Protein AF-A0A8A1V2B0-F1 (afdb_monomer_lite)

Radius of gyration: 20.13 Å; chains: 1; bounding box: 55×56×54 Å

Structure (mmCIF, N/CA/C/O backbone):
data_AF-A0A8A1V2B0-F1
#
_entry.id   AF-A0A8A1V2B0-F1
#
loop_
_atom_site.group_PDB
_atom_site.id
_atom_site.type_symbol
_atom_site.label_atom_id
_atom_site.label_alt_id
_atom_site.label_comp_id
_atom_site.label_asym_id
_atom_site.label_entity_id
_atom_site.label_seq_id
_atom_site.pdbx_PDB_ins_code
_atom_site.Cartn_x
_atom_site.Cartn_y
_atom_site.Cartn_z
_atom_site.occupancy
_atom_site.B_iso_or_equiv
_atom_site.auth_seq_id
_atom_site.auth_comp_id
_atom_site.auth_asym_id
_atom_site.auth_atom_id
_atom_site.pdbx_PDB_model_num
ATOM 1 N N . MET A 1 1 ? -33.510 43.530 -8.718 1.00 35.16 1 MET A N 1
ATOM 2 C CA . MET A 1 1 ? -32.244 43.176 -9.382 1.00 35.16 1 MET A CA 1
ATOM 3 C C . MET A 1 1 ? -31.390 42.588 -8.288 1.00 35.16 1 MET A C 1
ATOM 5 O O . MET A 1 1 ? -30.998 43.307 -7.375 1.00 35.16 1 MET A O 1
ATOM 9 N N . ASP A 1 2 ? -31.360 41.264 -8.293 1.00 35.50 2 ASP A N 1
ATOM 10 C CA . ASP A 1 2 ? -30.925 40.406 -7.205 1.00 35.50 2 ASP A CA 1
ATOM 11 C C . ASP A 1 2 ? -29.444 40.581 -6.887 1.00 35.50 2 ASP A C 1
ATOM 13 O O . ASP A 1 2 ? -28.588 40.625 -7.768 1.00 35.50 2 ASP A O 1
ATOM 17 N N . ILE A 1 3 ? -29.182 40.706 -5.592 1.00 39.47 3 ILE A N 1
ATOM 18 C CA . ILE A 1 3 ? -27.865 40.586 -4.988 1.00 39.47 3 ILE A CA 1
ATOM 19 C C . ILE A 1 3 ? -27.519 39.105 -5.110 1.00 39.47 3 ILE A C 1
ATOM 21 O O . ILE A 1 3 ? -28.221 38.278 -4.529 1.00 39.47 3 ILE A O 1
ATOM 25 N N . GLU A 1 4 ? -26.489 38.769 -5.885 1.00 41.25 4 GLU A N 1
ATOM 26 C CA . GLU A 1 4 ? -25.963 37.407 -5.948 1.00 41.25 4 GLU A CA 1
ATOM 27 C C . GLU A 1 4 ? -25.656 36.924 -4.523 1.00 41.25 4 GLU A C 1
ATOM 29 O O . GLU A 1 4 ? -24.718 37.375 -3.862 1.00 41.25 4 GLU A O 1
ATOM 34 N N . GLN A 1 5 ? -26.508 36.023 -4.031 1.00 39.59 5 GLN A N 1
ATOM 35 C CA . GLN A 1 5 ? -26.237 35.174 -2.884 1.00 39.59 5 GLN A CA 1
ATOM 36 C C . GLN A 1 5 ? -25.074 34.264 -3.270 1.00 39.59 5 GLN A C 1
ATOM 38 O O . GLN A 1 5 ? -25.263 33.227 -3.901 1.00 39.59 5 GLN A O 1
ATOM 43 N N . GLY A 1 6 ? -23.862 34.671 -2.894 1.00 34.94 6 GLY A N 1
ATOM 44 C CA . GLY A 1 6 ? -22.743 33.747 -2.776 1.00 34.94 6 GLY A CA 1
ATOM 45 C C . GLY A 1 6 ? -23.132 32.640 -1.799 1.00 34.94 6 GLY A C 1
ATOM 46 O O . GLY A 1 6 ? -23.553 32.917 -0.675 1.00 34.94 6 GLY A O 1
ATOM 47 N N . ASP A 1 7 ? -23.002 31.394 -2.236 1.00 45.47 7 ASP A N 1
ATOM 48 C CA . ASP A 1 7 ? -23.397 30.154 -1.556 1.00 45.47 7 ASP A CA 1
ATOM 49 C C . ASP A 1 7 ? -22.589 29.814 -0.286 1.00 45.47 7 ASP A C 1
ATOM 51 O O . ASP A 1 7 ? -22.626 28.686 0.199 1.00 45.47 7 ASP A O 1
ATOM 55 N N . GLY A 1 8 ? -21.892 30.788 0.304 1.00 40.78 8 GLY A N 1
ATOM 56 C CA . GLY A 1 8 ? -21.404 30.688 1.677 1.00 40.78 8 GLY A CA 1
ATOM 57 C C . GLY A 1 8 ? -20.420 29.550 1.960 1.00 40.78 8 GLY A C 1
ATOM 58 O O . GLY A 1 8 ? -20.230 29.226 3.129 1.00 40.78 8 GLY A O 1
ATOM 59 N N . SER A 1 9 ? -19.758 28.971 0.953 1.00 38.97 9 SER A N 1
ATOM 60 C CA . SER A 1 9 ? -18.700 27.977 1.169 1.00 38.97 9 SER A CA 1
ATOM 61 C C . SER A 1 9 ? -17.440 28.292 0.363 1.00 38.97 9 SER A C 1
ATOM 63 O O . SER A 1 9 ? -16.991 27.557 -0.510 1.00 38.97 9 SER A O 1
ATOM 65 N N . THR A 1 10 ? -16.805 29.410 0.713 1.00 39.34 10 THR A N 1
ATOM 66 C CA . THR A 1 10 ? -15.402 29.697 0.389 1.00 39.34 10 THR A CA 1
ATOM 67 C C . THR A 1 10 ? -14.465 29.105 1.447 1.00 39.34 10 THR A C 1
ATOM 69 O O . THR A 1 10 ? -13.567 29.798 1.936 1.00 39.34 10 THR A O 1
ATOM 72 N N . SER A 1 11 ? -14.637 27.840 1.845 1.00 45.59 11 SER A N 1
ATOM 73 C CA . SER A 1 11 ? -13.565 27.150 2.566 1.00 45.59 11 SER A CA 1
ATOM 74 C C . SER A 1 11 ? -12.476 26.815 1.550 1.00 45.59 11 SER A C 1
ATOM 76 O O . SER A 1 11 ? -12.505 25.773 0.896 1.00 45.59 11 SER A O 1
ATOM 78 N N . ARG A 1 12 ? -11.512 27.729 1.385 1.00 43.50 12 ARG A N 1
ATOM 79 C CA . ARG A 1 12 ? -10.201 27.372 0.828 1.00 43.50 12 ARG A CA 1
ATOM 80 C C . ARG A 1 12 ? -9.737 26.077 1.504 1.00 43.50 12 ARG A C 1
ATOM 82 O O . ARG A 1 12 ? -9.956 25.938 2.709 1.00 43.50 12 ARG A O 1
ATOM 89 N N . PRO A 1 13 ? -9.138 25.149 0.741 1.00 49.66 13 PRO A N 1
ATOM 90 C CA . PRO A 1 13 ? -8.840 23.819 1.235 1.00 49.66 13 PRO A CA 1
ATOM 91 C C . PRO A 1 13 ? -7.958 23.982 2.466 1.00 49.66 13 PRO A C 1
ATOM 93 O O . PRO A 1 13 ? -6.959 24.708 2.418 1.00 49.66 13 PRO A O 1
ATOM 96 N N . PHE A 1 14 ? -8.338 23.352 3.576 1.00 55.47 14 PHE A N 1
ATOM 97 C CA . PHE A 1 14 ? -7.381 23.130 4.651 1.00 55.47 14 PHE A CA 1
ATOM 98 C C . PHE A 1 14 ? -6.105 22.567 4.007 1.00 55.47 14 PHE A C 1
ATOM 100 O O . PHE A 1 14 ? -6.215 21.790 3.049 1.00 55.47 14 PHE A O 1
ATOM 107 N N . PRO A 1 15 ? -4.904 23.005 4.431 1.00 70.56 15 PRO A N 1
ATOM 108 C CA . PRO A 1 15 ? -3.684 22.423 3.892 1.00 70.56 15 PRO A CA 1
ATOM 109 C C . PRO A 1 15 ? -3.806 20.896 3.990 1.00 70.56 15 PRO A C 1
ATOM 111 O O . PRO A 1 15 ? -4.304 20.412 5.012 1.00 70.56 15 PRO A O 1
ATOM 114 N N . PRO A 1 16 ? -3.436 20.157 2.928 1.00 77.06 16 PRO A N 1
ATOM 115 C CA . PRO A 1 16 ? -3.621 18.714 2.904 1.00 77.06 16 PRO A CA 1
ATOM 116 C C . PRO A 1 16 ? -2.968 18.110 4.141 1.00 77.06 16 PRO A C 1
ATOM 118 O O . PRO A 1 16 ? -1.859 18.503 4.520 1.00 77.06 16 PRO A O 1
ATOM 121 N N . THR A 1 17 ? -3.662 17.173 4.783 1.00 84.31 17 THR A N 1
ATOM 122 C CA . THR A 1 17 ? -3.108 16.480 5.948 1.00 84.31 17 THR A CA 1
ATOM 123 C C . THR A 1 17 ? -1.802 15.777 5.572 1.00 84.31 17 THR A C 1
ATOM 125 O O . THR A 1 17 ? -1.577 15.414 4.414 1.00 84.31 17 THR A O 1
ATOM 128 N N . GLU A 1 18 ? -0.918 15.525 6.544 1.00 87.00 18 GLU A N 1
ATOM 129 C CA . GLU A 1 18 ? 0.308 14.778 6.237 1.00 87.00 18 GLU A CA 1
ATOM 130 C C . GLU A 1 18 ? 0.011 13.387 5.654 1.00 87.00 18 GLU A C 1
ATOM 132 O O . GLU A 1 18 ? 0.806 12.833 4.896 1.00 87.00 18 GLU A O 1
ATOM 137 N N . TRP A 1 19 ? -1.125 12.796 6.031 1.00 88.94 19 TRP A N 1
ATOM 138 C CA . TRP A 1 19 ? -1.591 11.556 5.433 1.00 88.94 19 TRP A CA 1
ATOM 139 C C . TRP A 1 19 ? -1.924 11.736 3.947 1.00 88.94 19 TRP A C 1
ATOM 141 O O . TRP A 1 19 ? -1.420 10.986 3.111 1.00 88.94 19 TRP A O 1
ATOM 151 N N . GLU A 1 20 ? -2.717 12.752 3.594 1.00 88.94 20 GLU A N 1
ATOM 152 C CA . GLU A 1 20 ? -3.042 13.047 2.196 1.00 88.94 20 GLU A CA 1
ATOM 153 C C . GLU A 1 20 ? -1.797 13.284 1.348 1.00 88.94 20 GLU A C 1
ATOM 155 O O . GLU A 1 20 ? -1.746 12.827 0.207 1.00 88.94 20 GLU A O 1
ATOM 160 N N . LEU A 1 21 ? -0.791 13.966 1.899 1.00 92.00 21 LEU A N 1
ATOM 161 C CA . LEU A 1 21 ? 0.488 14.171 1.225 1.00 92.00 21 LEU A CA 1
ATOM 162 C C . LEU A 1 21 ? 1.190 12.839 0.931 1.00 92.00 21 LEU A C 1
ATOM 164 O O . LEU A 1 21 ? 1.600 12.616 -0.207 1.00 92.00 21 LEU A O 1
ATOM 168 N N . ARG A 1 22 ? 1.265 11.923 1.908 1.00 94.50 22 ARG A N 1
ATOM 169 C CA . ARG A 1 22 ? 1.849 10.581 1.715 1.00 94.50 22 ARG A CA 1
ATOM 170 C C . ARG A 1 22 ? 1.080 9.772 0.673 1.00 94.50 22 ARG A C 1
ATOM 172 O O . ARG A 1 22 ? 1.690 9.199 -0.225 1.00 94.50 22 ARG A O 1
ATOM 179 N N . ARG A 1 23 ? -0.255 9.773 0.744 1.00 94.88 23 ARG A N 1
ATOM 180 C CA . ARG A 1 23 ? -1.113 9.071 -0.223 1.00 94.88 23 ARG A CA 1
ATOM 181 C C . ARG A 1 23 ? -0.928 9.609 -1.642 1.00 94.88 23 ARG A C 1
ATOM 183 O O . ARG A 1 23 ? -0.809 8.824 -2.577 1.00 94.88 23 ARG A O 1
ATOM 190 N N . ARG A 1 24 ? -0.906 10.936 -1.812 1.00 95.12 24 ARG A N 1
ATOM 191 C CA . ARG A 1 24 ? -0.692 11.574 -3.122 1.00 95.12 24 ARG A CA 1
ATOM 192 C C . ARG A 1 24 ? 0.693 11.259 -3.680 1.00 95.12 24 ARG A C 1
ATOM 194 O O . ARG A 1 24 ? 0.781 10.940 -4.857 1.00 95.12 24 ARG A O 1
ATOM 201 N N . ALA A 1 25 ? 1.732 11.289 -2.846 1.00 96.94 25 ALA A N 1
ATOM 202 C CA . ALA A 1 25 ? 3.085 10.920 -3.257 1.00 96.94 25 ALA A CA 1
ATOM 203 C C . ALA A 1 25 ? 3.166 9.456 -3.724 1.00 96.94 25 ALA A C 1
ATOM 205 O O . ALA A 1 25 ? 3.715 9.185 -4.787 1.00 96.94 25 ALA A O 1
ATOM 206 N N . ALA A 1 26 ? 2.557 8.523 -2.982 1.00 97.31 26 ALA A N 1
ATOM 207 C CA . ALA A 1 26 ? 2.503 7.115 -3.374 1.00 97.31 26 ALA A CA 1
ATOM 208 C C . ALA A 1 26 ? 1.738 6.904 -4.688 1.00 97.31 26 ALA A C 1
ATOM 210 O O . ALA A 1 26 ? 2.225 6.208 -5.575 1.00 97.31 26 ALA A O 1
ATOM 211 N N . GLN A 1 27 ? 0.576 7.545 -4.843 1.00 97.88 27 GLN A N 1
ATOM 212 C CA . GLN A 1 27 ? -0.197 7.480 -6.084 1.00 97.88 27 GLN A CA 1
ATOM 213 C C . GLN A 1 27 ? 0.602 8.022 -7.274 1.00 97.88 27 GLN A C 1
ATOM 215 O O . GLN A 1 27 ? 0.671 7.365 -8.308 1.00 97.88 27 GLN A O 1
ATOM 220 N N . GLN A 1 28 ? 1.233 9.187 -7.114 1.00 97.88 28 GLN A N 1
ATOM 221 C CA . GLN A 1 28 ? 2.036 9.801 -8.164 1.00 97.88 28 GLN A CA 1
ATOM 222 C C . GLN A 1 28 ? 3.198 8.893 -8.583 1.00 97.88 28 GLN A C 1
ATOM 224 O O . GLN A 1 28 ? 3.372 8.661 -9.774 1.00 97.88 28 GLN A O 1
ATOM 229 N N . ALA A 1 29 ? 3.938 8.325 -7.628 1.00 97.31 29 ALA A N 1
ATOM 230 C CA . ALA A 1 29 ? 5.053 7.430 -7.933 1.00 97.31 29 ALA A CA 1
ATOM 231 C C . ALA A 1 29 ? 4.589 6.149 -8.655 1.00 97.31 29 ALA A C 1
ATOM 233 O O . ALA A 1 29 ? 5.214 5.713 -9.621 1.00 97.31 29 ALA A O 1
ATOM 234 N N . VAL A 1 30 ? 3.455 5.567 -8.238 1.00 97.06 30 VAL A N 1
ATOM 235 C CA . VAL A 1 30 ? 2.845 4.414 -8.925 1.00 97.06 30 VAL A CA 1
ATOM 236 C C . VAL A 1 30 ? 2.436 4.771 -10.356 1.00 97.06 30 VAL A C 1
ATOM 238 O O . VAL A 1 30 ? 2.691 3.990 -11.275 1.00 97.06 30 VAL A O 1
ATOM 241 N N . ASP A 1 31 ? 1.822 5.936 -10.563 1.00 97.00 31 ASP A N 1
ATOM 242 C CA . ASP A 1 31 ? 1.398 6.391 -11.889 1.00 97.00 31 ASP A CA 1
ATOM 243 C C . ASP A 1 31 ? 2.591 6.688 -12.803 1.00 97.00 31 ASP A C 1
ATOM 245 O O . ASP A 1 31 ? 2.586 6.280 -13.965 1.00 97.00 31 ASP A O 1
ATOM 249 N N . GLU A 1 32 ? 3.634 7.338 -12.287 1.00 96.38 32 GLU A N 1
ATOM 250 C CA . GLU A 1 32 ? 4.876 7.599 -13.018 1.00 96.38 32 GLU A CA 1
ATOM 251 C C . GLU A 1 32 ? 5.540 6.289 -13.453 1.00 96.38 32 GLU A C 1
ATOM 253 O O . GLU A 1 32 ? 5.787 6.093 -14.645 1.00 96.38 32 GLU A O 1
ATOM 258 N N . ALA A 1 33 ? 5.713 5.333 -12.536 1.00 94.38 33 ALA A N 1
ATOM 259 C CA . ALA A 1 33 ? 6.249 4.015 -12.864 1.00 94.38 33 ALA A CA 1
ATOM 260 C C . ALA A 1 33 ? 5.389 3.285 -13.910 1.00 94.38 33 ALA A C 1
ATOM 262 O O . ALA A 1 33 ? 5.917 2.680 -14.847 1.00 94.38 33 ALA A O 1
ATOM 263 N N . ARG A 1 34 ? 4.054 3.369 -13.800 1.00 94.38 34 ARG A N 1
ATOM 264 C CA . ARG A 1 34 ? 3.120 2.754 -14.760 1.00 94.38 34 ARG A CA 1
ATOM 265 C C . ARG A 1 34 ? 3.253 3.364 -16.152 1.00 94.38 34 ARG A C 1
ATOM 267 O O . ARG A 1 34 ? 3.161 2.642 -17.142 1.00 94.38 34 ARG A O 1
ATOM 274 N N . LEU A 1 35 ? 3.432 4.680 -16.237 1.00 94.06 35 LEU A N 1
ATOM 275 C CA . LEU A 1 35 ? 3.586 5.401 -17.500 1.00 94.06 35 LEU A CA 1
ATOM 276 C C . LEU A 1 35 ? 4.955 5.154 -18.140 1.00 94.06 35 LEU A C 1
ATOM 278 O O . LEU A 1 35 ? 5.043 5.074 -19.365 1.00 94.06 35 LEU A O 1
ATOM 282 N N . VAL A 1 36 ? 6.006 5.004 -17.333 1.00 92.56 36 VAL A N 1
ATOM 283 C CA . VAL A 1 36 ? 7.367 4.785 -17.834 1.00 92.56 36 VAL A CA 1
ATOM 284 C C . VAL A 1 36 ? 7.600 3.333 -18.249 1.00 92.56 36 VAL A C 1
ATOM 286 O O . VAL A 1 36 ? 8.222 3.092 -19.285 1.00 92.56 36 VAL A O 1
ATOM 289 N N . ARG A 1 37 ? 7.069 2.346 -17.511 1.00 90.50 37 ARG A N 1
ATOM 290 C CA . ARG A 1 37 ? 7.358 0.918 -17.747 1.00 90.50 37 ARG A CA 1
ATOM 291 C C . ARG A 1 37 ? 7.224 0.459 -19.215 1.00 90.50 37 ARG A C 1
ATOM 293 O O . ARG A 1 37 ? 8.121 -0.265 -19.655 1.00 90.50 37 ARG A O 1
ATOM 300 N N . PRO A 1 38 ? 6.187 0.849 -19.989 1.00 90.31 38 PRO A N 1
ATOM 301 C CA . PRO A 1 38 ? 6.017 0.420 -21.382 1.00 90.31 38 PRO A CA 1
ATOM 302 C C . PRO A 1 38 ? 7.023 1.014 -22.377 1.00 90.31 38 PRO A C 1
ATOM 304 O O . PRO A 1 38 ? 7.196 0.451 -23.455 1.00 90.31 38 PRO A O 1
ATOM 307 N N . VAL A 1 39 ? 7.660 2.148 -22.057 1.00 90.62 39 VAL A N 1
ATOM 308 C CA . VAL A 1 39 ? 8.596 2.845 -22.964 1.00 90.62 39 VAL A CA 1
ATOM 309 C C . VAL A 1 39 ? 10.066 2.557 -22.655 1.00 90.62 39 VAL A C 1
ATOM 311 O O . VAL A 1 39 ? 10.956 3.039 -23.357 1.00 90.62 39 VAL A O 1
ATOM 314 N N . LEU A 1 40 ? 10.342 1.764 -21.618 1.00 87.75 40 LEU A N 1
ATOM 315 C CA . LEU A 1 40 ? 11.697 1.347 -21.280 1.00 87.75 40 LEU A CA 1
ATOM 316 C C . LEU A 1 40 ? 12.275 0.437 -22.367 1.00 87.75 40 LEU A C 1
ATOM 318 O O . LEU A 1 40 ? 11.668 -0.554 -22.764 1.00 87.75 40 LEU A O 1
ATOM 322 N N . ALA A 1 41 ? 13.502 0.743 -22.792 1.00 82.38 41 ALA A N 1
ATOM 323 C CA . ALA A 1 41 ? 14.217 -0.040 -23.801 1.00 82.38 41 ALA A CA 1
ATOM 324 C C . ALA A 1 41 ? 14.583 -1.458 -23.325 1.00 82.38 41 ALA A C 1
ATOM 326 O O . ALA A 1 41 ? 14.800 -2.351 -24.142 1.00 82.38 41 ALA A O 1
ATOM 327 N N . HIS A 1 42 ? 14.664 -1.663 -22.009 1.00 82.88 42 HIS A N 1
ATOM 328 C CA . HIS A 1 42 ? 15.080 -2.925 -21.410 1.00 82.88 42 HIS A CA 1
ATOM 329 C C . HIS A 1 42 ? 13.863 -3.700 -20.884 1.00 82.88 42 HIS A C 1
ATOM 331 O O . HIS A 1 42 ? 13.007 -3.117 -20.208 1.00 82.88 42 HIS A O 1
ATOM 337 N N . PRO A 1 43 ? 13.772 -5.016 -21.150 1.00 85.56 43 PRO A N 1
ATOM 338 C CA . PRO A 1 43 ? 12.732 -5.853 -20.566 1.00 85.56 43 PRO A CA 1
ATOM 339 C C . PRO A 1 43 ? 12.928 -5.982 -19.047 1.00 85.56 43 PRO A C 1
ATOM 341 O O . PRO A 1 43 ? 14.033 -5.738 -18.557 1.00 85.56 43 PRO A O 1
ATOM 344 N N . PRO A 1 44 ? 11.898 -6.405 -18.290 1.00 88.12 44 PRO A N 1
ATOM 345 C CA . PRO A 1 44 ? 12.050 -6.583 -16.855 1.00 88.12 44 PRO A CA 1
ATOM 346 C C . PRO A 1 44 ? 13.131 -7.611 -16.496 1.00 88.12 44 PRO A C 1
ATOM 348 O O . PRO A 1 44 ? 13.214 -8.677 -17.121 1.00 88.12 44 PRO A O 1
ATOM 351 N N . THR A 1 45 ? 13.942 -7.341 -15.479 1.00 86.19 45 THR A N 1
ATOM 352 C CA . THR A 1 45 ? 14.964 -8.292 -15.011 1.00 86.19 45 THR A CA 1
ATOM 353 C C . THR A 1 45 ? 14.315 -9.512 -14.337 1.00 86.19 45 THR A C 1
ATOM 355 O O . THR A 1 45 ? 13.109 -9.549 -14.070 1.00 86.19 45 THR A O 1
ATOM 358 N N . ALA A 1 46 ? 15.088 -10.573 -14.081 1.00 85.88 46 ALA A N 1
ATOM 359 C CA . ALA A 1 46 ? 14.574 -11.730 -13.340 1.00 85.88 46 ALA A CA 1
ATOM 360 C C . ALA A 1 46 ? 14.236 -11.365 -11.880 1.00 85.88 46 ALA A C 1
ATOM 362 O O . ALA A 1 46 ? 13.220 -11.827 -11.354 1.00 85.88 46 ALA A O 1
ATOM 363 N N . ALA A 1 47 ? 15.058 -10.506 -11.269 1.00 83.12 47 ALA A N 1
ATOM 364 C CA . ALA A 1 47 ? 14.857 -9.952 -9.935 1.00 83.12 47 ALA A CA 1
ATOM 365 C C . ALA A 1 47 ? 13.569 -9.116 -9.864 1.00 83.12 47 ALA A C 1
ATOM 367 O O . ALA A 1 47 ? 12.696 -9.410 -9.045 1.00 83.12 47 ALA A O 1
ATOM 368 N N . GLU A 1 48 ? 13.375 -8.188 -10.810 1.00 86.88 48 GLU A N 1
ATOM 369 C CA . GLU A 1 48 ? 12.147 -7.391 -10.931 1.00 86.88 48 GLU A CA 1
ATOM 370 C C . GLU A 1 48 ? 10.908 -8.274 -11.010 1.00 86.88 48 GLU A C 1
ATOM 372 O O . GLU A 1 48 ? 9.969 -8.110 -10.235 1.00 86.88 48 GLU A O 1
ATOM 377 N N . ARG A 1 49 ? 10.904 -9.265 -11.910 1.00 89.56 49 ARG A N 1
ATOM 378 C CA . ARG A 1 49 ? 9.755 -10.171 -12.054 1.00 89.56 49 ARG A CA 1
ATOM 379 C C . ARG A 1 49 ? 9.484 -10.962 -10.782 1.00 89.56 49 ARG A C 1
ATOM 381 O O . ARG A 1 49 ? 8.320 -11.205 -10.470 1.00 89.56 49 ARG A O 1
ATOM 388 N N . ARG A 1 50 ? 10.524 -11.389 -10.060 1.00 87.75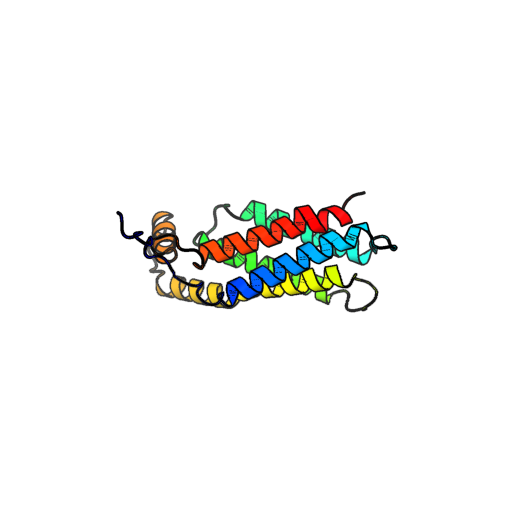 50 ARG A N 1
ATOM 389 C CA . ARG A 1 50 ? 10.381 -12.091 -8.777 1.00 87.75 50 ARG A CA 1
ATOM 390 C C . ARG A 1 50 ? 9.711 -11.188 -7.742 1.00 87.75 50 ARG A C 1
ATOM 392 O O . ARG A 1 50 ? 8.690 -11.591 -7.189 1.00 87.75 50 ARG A O 1
ATOM 399 N N . ILE A 1 51 ? 10.245 -9.984 -7.531 1.00 87.19 51 ILE A N 1
ATOM 400 C CA . ILE A 1 51 ? 9.705 -8.994 -6.586 1.00 87.19 51 ILE A CA 1
ATOM 401 C C . ILE A 1 51 ? 8.251 -8.670 -6.932 1.00 87.19 51 ILE A C 1
ATOM 403 O O . ILE A 1 51 ? 7.362 -8.771 -6.091 1.00 87.19 51 ILE A O 1
ATOM 407 N N . VAL A 1 52 ? 7.986 -8.353 -8.197 1.00 90.81 52 VAL A N 1
ATOM 408 C CA . VAL A 1 52 ? 6.662 -7.947 -8.669 1.00 90.81 52 VAL A CA 1
ATOM 409 C C . VAL A 1 52 ? 5.640 -9.079 -8.537 1.00 90.81 52 VAL A C 1
ATOM 411 O O . VAL A 1 52 ? 4.516 -8.832 -8.104 1.00 90.81 52 VAL A O 1
ATOM 414 N N . ARG A 1 53 ? 6.009 -10.333 -8.829 1.00 91.38 53 ARG A N 1
ATOM 415 C CA . ARG A 1 53 ? 5.119 -11.487 -8.601 1.00 91.38 53 ARG A CA 1
ATOM 416 C C . ARG A 1 53 ? 4.800 -11.687 -7.125 1.00 91.38 53 ARG A C 1
ATOM 418 O O . ARG A 1 53 ? 3.659 -12.011 -6.803 1.00 91.38 53 ARG A O 1
ATOM 425 N N . GLU A 1 54 ? 5.782 -11.518 -6.244 1.00 91.00 54 GLU A N 1
ATOM 426 C CA . GLU A 1 54 ? 5.554 -11.626 -4.803 1.00 91.00 54 GLU A CA 1
ATOM 427 C C . GLU A 1 54 ? 4.572 -10.556 -4.333 1.00 91.00 54 GLU A C 1
ATOM 429 O O . GLU A 1 54 ? 3.537 -10.877 -3.756 1.00 91.00 54 GLU A O 1
ATOM 434 N N . LEU A 1 55 ? 4.824 -9.299 -4.698 1.00 91.69 55 LEU A N 1
ATOM 435 C CA . LEU A 1 55 ? 3.956 -8.173 -4.361 1.00 91.69 55 LEU A CA 1
ATOM 436 C C . LEU A 1 55 ? 2.547 -8.331 -4.912 1.00 91.69 55 LEU A C 1
ATOM 438 O O . LEU A 1 55 ? 1.574 -8.081 -4.204 1.00 91.69 55 LEU A O 1
ATOM 442 N N . HIS A 1 56 ? 2.421 -8.788 -6.157 1.00 93.31 56 HIS A N 1
ATOM 443 C CA . HIS A 1 56 ? 1.123 -9.030 -6.764 1.00 93.31 56 HIS A CA 1
ATOM 444 C C . HIS A 1 56 ? 0.314 -10.051 -5.950 1.00 93.31 56 HIS A C 1
ATOM 446 O O . HIS A 1 56 ? -0.882 -9.853 -5.726 1.00 93.31 56 HIS A O 1
ATOM 452 N N . ARG A 1 57 ? 0.951 -11.134 -5.482 1.00 91.94 57 ARG A N 1
ATOM 453 C CA . ARG A 1 57 ? 0.302 -12.136 -4.621 1.00 91.94 57 ARG A CA 1
ATOM 454 C C . ARG A 1 57 ? -0.045 -11.568 -3.249 1.00 91.94 57 ARG A C 1
ATOM 456 O O . ARG A 1 57 ? -1.170 -11.764 -2.801 1.00 91.94 57 ARG A O 1
ATOM 463 N N . SER A 1 58 ? 0.872 -10.842 -2.616 1.00 91.88 58 SER A N 1
ATOM 464 C CA . SER A 1 58 ? 0.654 -10.242 -1.296 1.00 91.88 58 SER A CA 1
ATOM 465 C C . SER A 1 58 ? -0.497 -9.234 -1.300 1.00 91.88 58 SER A C 1
ATOM 467 O O . SER A 1 58 ? -1.364 -9.292 -0.431 1.00 91.88 58 SER A O 1
ATOM 469 N N . ILE A 1 59 ? -0.573 -8.361 -2.311 1.00 93.06 59 ILE A N 1
ATOM 470 C CA . ILE A 1 59 ? -1.677 -7.398 -2.447 1.00 93.06 59 ILE A CA 1
ATOM 471 C C . ILE A 1 59 ? -3.000 -8.124 -2.733 1.00 93.06 59 ILE A C 1
ATOM 473 O O . ILE A 1 59 ? -4.033 -7.759 -2.180 1.00 93.06 59 ILE A O 1
ATOM 477 N N . ALA A 1 60 ? -2.994 -9.184 -3.550 1.00 92.75 60 ALA A N 1
ATOM 478 C CA . ALA A 1 60 ? -4.182 -10.018 -3.756 1.00 92.75 60 ALA A CA 1
ATOM 479 C C . ALA A 1 60 ? -4.670 -10.714 -2.482 1.00 92.75 60 ALA A C 1
ATOM 481 O O . ALA A 1 60 ? -5.873 -10.736 -2.227 1.00 92.75 60 ALA A O 1
ATOM 482 N N . ALA A 1 61 ? -3.755 -11.224 -1.659 1.00 92.50 61 ALA A N 1
ATOM 483 C CA . ALA A 1 61 ? -4.099 -11.808 -0.369 1.00 92.50 61 ALA A CA 1
ATOM 484 C C . ALA A 1 61 ? -4.694 -10.763 0.591 1.00 92.50 61 ALA A C 1
ATOM 486 O O . ALA A 1 61 ? -5.717 -11.035 1.220 1.00 92.50 61 ALA A O 1
ATOM 487 N N . LEU A 1 62 ? -4.111 -9.559 0.652 1.00 93.81 62 LEU A N 1
ATOM 488 C CA . LEU A 1 62 ? -4.649 -8.447 1.441 1.00 93.81 62 LEU A CA 1
ATOM 489 C C . LEU A 1 62 ? -6.076 -8.096 1.020 1.00 93.81 62 LEU A C 1
ATOM 491 O O . LEU A 1 62 ? -6.953 -7.962 1.868 1.00 93.81 62 LEU A O 1
ATOM 495 N N . GLU A 1 63 ? -6.323 -7.953 -0.282 1.00 92.38 63 GLU A N 1
ATOM 496 C CA . GLU A 1 63 ? -7.651 -7.591 -0.778 1.00 92.38 63 GLU A CA 1
ATOM 497 C C . GLU A 1 63 ? -8.694 -8.675 -0.504 1.00 92.38 63 GLU A C 1
ATOM 499 O O . GLU A 1 63 ? -9.828 -8.348 -0.158 1.00 92.38 63 GLU A O 1
ATOM 504 N N . ALA A 1 64 ? -8.315 -9.951 -0.608 1.00 93.69 64 ALA A N 1
ATOM 505 C CA . ALA A 1 64 ? -9.194 -11.065 -0.265 1.00 93.69 64 ALA A CA 1
ATOM 506 C C . ALA A 1 64 ? -9.526 -11.109 1.238 1.00 93.69 64 ALA A C 1
ATOM 508 O O . ALA A 1 64 ? -10.628 -11.508 1.613 1.00 93.69 64 ALA A O 1
ATOM 509 N N . ALA A 1 65 ? -8.594 -10.686 2.096 1.00 92.81 65 ALA A N 1
ATOM 510 C CA . ALA A 1 65 ? -8.775 -10.644 3.544 1.00 92.81 65 ALA A CA 1
ATOM 511 C C . ALA A 1 65 ? -9.456 -9.358 4.051 1.00 92.81 65 ALA A C 1
ATOM 513 O O . ALA A 1 65 ? -9.840 -9.308 5.217 1.00 92.81 65 ALA A O 1
ATOM 514 N N . TRP A 1 66 ? -9.619 -8.329 3.209 1.00 91.25 66 TRP A N 1
ATOM 515 C CA . TRP A 1 66 ? -9.989 -6.969 3.630 1.00 91.25 66 TRP A CA 1
ATOM 516 C C . TRP A 1 66 ? -11.301 -6.869 4.421 1.00 91.25 66 TRP A C 1
ATOM 518 O O . TRP A 1 66 ? -11.401 -6.095 5.373 1.00 91.25 66 TRP A O 1
ATOM 528 N N . ASP A 1 67 ? -12.300 -7.650 4.016 1.00 87.69 67 ASP A N 1
ATOM 529 C CA . ASP A 1 67 ? -13.620 -7.722 4.656 1.00 87.69 67 ASP A CA 1
ATOM 530 C C . ASP A 1 67 ? -13.893 -9.121 5.237 1.00 87.69 67 ASP A C 1
ATOM 532 O O . ASP A 1 67 ? -15.035 -9.469 5.543 1.00 87.69 67 ASP A O 1
ATOM 536 N N . ALA A 1 68 ? -12.848 -9.944 5.375 1.00 87.38 68 ALA A N 1
ATOM 537 C CA . ALA A 1 68 ? -12.967 -11.257 5.989 1.00 87.38 68 ALA A CA 1
ATOM 538 C C . ALA A 1 68 ? -13.224 -11.123 7.504 1.00 87.38 68 ALA A C 1
ATOM 540 O O . ALA A 1 68 ? -12.674 -10.218 8.137 1.00 87.38 68 ALA A O 1
ATOM 541 N N . PRO A 1 69 ? -14.025 -12.022 8.108 1.00 78.50 69 PRO A N 1
ATOM 542 C CA . PRO A 1 69 ? -14.198 -12.056 9.556 1.00 78.50 69 PRO A CA 1
ATOM 543 C C . PRO A 1 69 ? -12.862 -12.296 10.270 1.00 78.50 69 PRO A C 1
ATOM 545 O O . PRO A 1 69 ? -12.115 -13.197 9.888 1.00 78.50 69 PRO A O 1
ATOM 548 N N . ASP A 1 70 ? -12.602 -11.541 11.337 1.00 80.75 70 ASP A N 1
ATOM 549 C CA . ASP A 1 70 ? -11.403 -11.670 12.168 1.00 80.75 70 ASP A CA 1
ATOM 550 C C . ASP A 1 70 ? -11.748 -11.505 13.663 1.00 80.75 70 ASP A C 1
ATOM 552 O O . ASP A 1 70 ? -12.863 -11.135 14.032 1.00 80.75 70 ASP A O 1
ATOM 556 N N . ARG A 1 71 ? -10.791 -11.819 14.541 1.00 77.94 71 ARG A N 1
ATOM 557 C CA . ARG A 1 71 ? -10.860 -11.600 15.992 1.00 77.94 71 ARG A CA 1
ATOM 558 C C . ARG A 1 71 ? -10.704 -10.127 16.371 1.00 77.94 71 ARG A C 1
ATOM 560 O O . ARG A 1 71 ? -11.010 -9.758 17.502 1.00 77.94 71 ARG A O 1
ATOM 567 N N . LEU A 1 72 ? -10.186 -9.307 15.458 1.00 78.38 72 LEU A N 1
ATOM 568 C CA . LEU A 1 72 ? -10.011 -7.872 15.639 1.00 78.38 72 LEU A CA 1
ATOM 569 C C . LEU A 1 72 ? -11.242 -7.091 15.151 1.00 78.38 72 LEU A C 1
ATOM 571 O O . LEU A 1 72 ? -11.942 -7.548 14.245 1.00 78.38 72 LEU A O 1
ATOM 575 N N . PRO A 1 73 ? -11.492 -5.881 15.691 1.00 80.50 73 PRO A N 1
ATOM 576 C CA . PRO A 1 73 ? -12.460 -4.967 15.098 1.00 80.50 73 PRO A CA 1
ATOM 577 C C . PRO A 1 73 ? -12.126 -4.685 13.625 1.00 80.50 73 PRO A C 1
ATOM 579 O O . PRO A 1 73 ? -10.939 -4.608 13.284 1.00 80.50 73 PRO A O 1
ATOM 582 N N . PRO A 1 74 ? -13.129 -4.475 12.755 1.00 83.88 74 PRO A N 1
ATOM 583 C CA . PRO A 1 74 ? -12.911 -4.351 11.316 1.00 83.88 74 PRO A CA 1
ATOM 584 C C . PRO A 1 74 ? -11.876 -3.290 10.911 1.00 83.88 74 PRO A C 1
ATOM 586 O O . PRO A 1 74 ? -11.059 -3.545 10.025 1.00 83.88 74 PRO A O 1
ATOM 589 N N . LEU A 1 75 ? -11.858 -2.107 11.536 1.00 83.94 75 LEU A N 1
ATOM 590 C CA . LEU A 1 75 ? -10.827 -1.104 11.255 1.00 83.94 75 LEU A CA 1
ATOM 591 C C . LEU A 1 75 ? -9.434 -1.572 11.698 1.00 83.94 75 LEU A C 1
ATOM 593 O O . LEU A 1 75 ? -8.483 -1.423 10.937 1.00 83.94 75 LEU A O 1
ATOM 597 N N . ALA A 1 76 ? -9.306 -2.165 12.889 1.00 86.00 76 ALA A N 1
ATOM 598 C CA . ALA A 1 76 ? -8.025 -2.661 13.401 1.00 86.00 76 ALA A CA 1
ATOM 599 C C . ALA A 1 76 ? -7.433 -3.743 12.490 1.00 86.00 76 ALA A C 1
ATOM 601 O O . ALA A 1 76 ? -6.264 -3.653 12.122 1.00 86.00 76 ALA A O 1
ATOM 602 N N . HIS A 1 77 ? -8.261 -4.699 12.059 1.00 88.62 77 HIS A N 1
ATOM 603 C CA . HIS A 1 77 ? -7.886 -5.730 11.087 1.00 88.62 77 HIS A CA 1
ATOM 604 C C . HIS A 1 77 ? -7.336 -5.119 9.793 1.00 88.62 77 HIS A C 1
ATOM 606 O O . HIS A 1 77 ? -6.233 -5.433 9.354 1.00 88.62 77 HIS A O 1
ATOM 612 N N . ARG A 1 78 ? -8.054 -4.159 9.205 1.00 91.38 78 ARG A N 1
ATOM 613 C CA . ARG A 1 78 ? -7.632 -3.521 7.947 1.00 91.38 78 ARG A CA 1
ATOM 614 C C . ARG A 1 78 ? -6.347 -2.715 8.094 1.00 91.38 78 ARG A C 1
ATOM 616 O O . ARG A 1 78 ? -5.496 -2.765 7.210 1.00 91.38 78 ARG A O 1
ATOM 623 N N . LEU A 1 79 ? -6.175 -2.000 9.207 1.00 91.00 79 LEU A N 1
ATOM 624 C CA . LEU A 1 79 ? -4.917 -1.315 9.510 1.00 91.00 79 LEU A CA 1
ATOM 625 C C . LEU A 1 79 ? -3.765 -2.315 9.656 1.00 91.00 79 LEU A C 1
ATOM 627 O O . LEU A 1 79 ? -2.686 -2.075 9.118 1.00 91.00 79 LEU A O 1
ATOM 631 N N . HIS A 1 80 ? -4.007 -3.450 10.312 1.00 91.94 80 HIS A N 1
ATOM 632 C CA . HIS A 1 80 ? -3.031 -4.526 10.443 1.00 91.94 80 HIS A CA 1
ATOM 633 C C . HIS A 1 80 ? -2.602 -5.069 9.074 1.00 91.94 80 HIS A C 1
ATOM 635 O O . HIS A 1 80 ? -1.406 -5.140 8.787 1.00 91.94 80 HIS A O 1
ATOM 641 N N . LEU A 1 81 ? -3.560 -5.354 8.187 1.00 93.88 81 LEU A N 1
ATOM 642 C CA . LEU A 1 81 ? -3.278 -5.774 6.813 1.00 93.88 81 LEU A 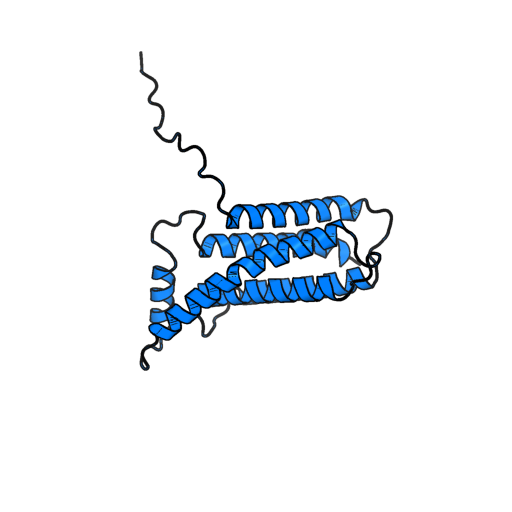CA 1
ATOM 643 C C . LEU A 1 81 ? -2.434 -4.737 6.050 1.00 93.88 81 LEU A C 1
ATOM 645 O O . LEU A 1 81 ? -1.469 -5.099 5.378 1.00 93.88 81 LEU A O 1
ATOM 649 N N . LEU A 1 82 ? -2.757 -3.444 6.164 1.00 94.12 82 LEU A N 1
ATOM 650 C CA . LEU A 1 82 ? -1.998 -2.377 5.500 1.00 94.12 82 LEU A CA 1
ATOM 651 C C . LEU A 1 82 ? -0.562 -2.264 6.020 1.00 94.12 82 LEU A C 1
ATOM 653 O O . LEU A 1 82 ? 0.358 -2.101 5.218 1.00 94.12 82 LEU A O 1
ATOM 657 N N . VAL A 1 83 ? -0.354 -2.372 7.335 1.00 93.19 83 VAL A N 1
ATOM 658 C CA . VAL A 1 83 ? 0.989 -2.363 7.934 1.00 93.19 83 VAL A CA 1
ATOM 659 C C . VAL A 1 83 ? 1.799 -3.566 7.445 1.00 93.19 83 VAL A C 1
ATOM 661 O O . VAL A 1 83 ? 2.940 -3.396 7.013 1.00 93.19 83 VAL A O 1
ATOM 664 N N . GLN A 1 84 ? 1.198 -4.760 7.415 1.00 92.75 84 GLN A N 1
ATOM 665 C CA . GLN A 1 84 ? 1.836 -5.963 6.869 1.00 92.75 84 GLN A CA 1
ATOM 666 C C . GLN A 1 84 ? 2.219 -5.797 5.391 1.00 92.75 84 GLN A C 1
ATOM 668 O O . GLN A 1 84 ? 3.326 -6.166 4.994 1.00 92.75 84 GLN A O 1
ATOM 673 N N . ALA A 1 85 ? 1.344 -5.203 4.574 1.00 91.88 85 ALA A N 1
ATOM 674 C CA . ALA A 1 85 ? 1.665 -4.904 3.181 1.00 91.88 85 ALA A CA 1
ATOM 675 C C . ALA A 1 85 ? 2.855 -3.943 3.065 1.00 91.88 85 ALA A C 1
ATOM 677 O O . ALA A 1 85 ? 3.770 -4.207 2.288 1.00 91.88 85 ALA A O 1
ATOM 678 N N . GLY A 1 86 ? 2.898 -2.882 3.876 1.00 91.19 86 GLY A N 1
ATOM 679 C CA . GLY A 1 86 ? 4.031 -1.953 3.916 1.00 91.19 86 GLY A CA 1
ATOM 680 C C . GLY A 1 86 ? 5.353 -2.634 4.282 1.00 91.19 86 GLY A C 1
ATOM 681 O O . GLY A 1 86 ? 6.369 -2.398 3.628 1.00 91.19 86 GLY A O 1
ATOM 682 N N . GLN A 1 87 ? 5.339 -3.526 5.276 1.00 91.75 87 GLN A N 1
ATOM 683 C CA . GLN A 1 87 ? 6.510 -4.315 5.678 1.00 91.75 87 GLN A CA 1
ATOM 684 C C . GLN A 1 87 ? 6.975 -5.266 4.566 1.00 91.75 87 GLN A C 1
ATOM 686 O O . GLN A 1 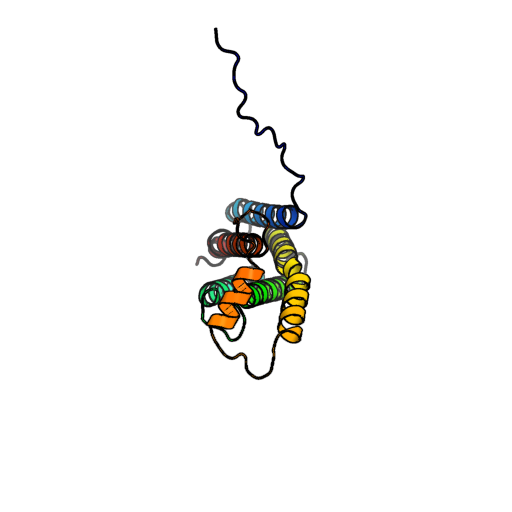87 ? 8.172 -5.362 4.302 1.00 91.75 87 GLN A O 1
ATOM 691 N N . CYS A 1 88 ? 6.038 -5.931 3.882 1.00 90.12 88 CYS A N 1
ATOM 692 C CA . CYS A 1 88 ? 6.337 -6.799 2.744 1.00 90.12 88 CYS A CA 1
ATOM 693 C C . CYS A 1 88 ? 6.976 -6.011 1.591 1.00 90.12 88 CYS A C 1
ATOM 695 O O . CYS A 1 88 ? 8.022 -6.411 1.079 1.00 90.12 88 CYS A O 1
ATOM 697 N N . VAL A 1 89 ? 6.397 -4.858 1.235 1.00 86.56 89 VAL A N 1
ATOM 698 C CA . VAL A 1 89 ? 6.939 -3.960 0.204 1.00 86.56 89 VAL A CA 1
ATOM 699 C C . VAL A 1 89 ? 8.349 -3.510 0.563 1.00 86.56 89 VAL A C 1
ATOM 701 O O . VAL A 1 89 ? 9.251 -3.610 -0.267 1.00 86.56 89 VAL A O 1
ATOM 704 N N . ARG A 1 90 ? 8.561 -3.069 1.807 1.00 86.00 90 ARG A N 1
ATOM 705 C CA . ARG A 1 90 ? 9.868 -2.605 2.277 1.00 86.00 90 ARG A CA 1
ATOM 706 C C . ARG A 1 90 ? 10.925 -3.705 2.211 1.00 86.00 90 ARG A C 1
ATOM 708 O O . ARG A 1 90 ? 11.987 -3.486 1.640 1.00 86.00 90 ARG A O 1
ATOM 715 N N . ALA A 1 91 ? 10.615 -4.890 2.734 1.00 85.19 91 ALA A N 1
ATOM 716 C CA . ALA A 1 91 ? 11.537 -6.020 2.715 1.00 85.19 91 ALA A CA 1
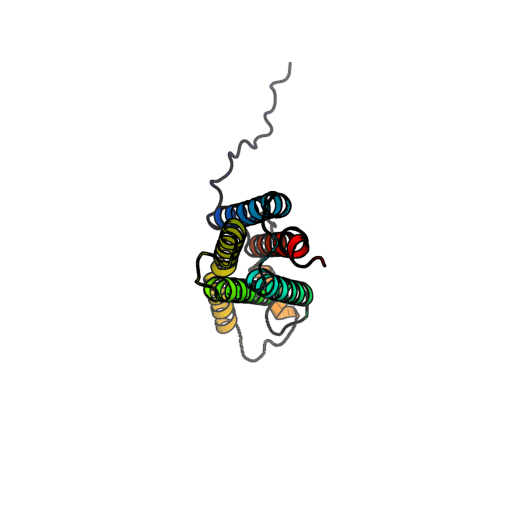ATOM 717 C C . ALA A 1 91 ? 11.937 -6.408 1.284 1.00 85.19 91 ALA A C 1
ATOM 719 O O . ALA A 1 91 ? 13.100 -6.702 1.027 1.00 85.19 91 ALA A O 1
ATOM 720 N N . LEU A 1 92 ? 10.991 -6.375 0.343 1.00 79.44 92 LEU A N 1
ATOM 721 C CA . LEU A 1 92 ? 11.252 -6.696 -1.060 1.00 79.44 92 LEU A CA 1
ATOM 722 C C . LEU A 1 92 ? 12.036 -5.600 -1.792 1.00 79.44 92 LEU A C 1
ATOM 724 O O . LEU A 1 92 ? 12.826 -5.931 -2.671 1.00 79.44 92 LEU A O 1
ATOM 728 N N . ALA A 1 93 ? 11.862 -4.330 -1.420 1.00 74.88 93 ALA A N 1
ATOM 729 C CA . ALA A 1 93 ? 12.664 -3.225 -1.945 1.00 74.88 93 ALA A CA 1
ATOM 730 C C . ALA A 1 93 ? 14.115 -3.254 -1.428 1.00 74.88 93 ALA A C 1
ATOM 732 O O . ALA A 1 93 ? 15.034 -2.931 -2.177 1.00 74.88 93 ALA A O 1
ATOM 733 N N . ASP A 1 94 ? 14.326 -3.670 -0.175 1.00 77.19 94 ASP A N 1
ATOM 734 C CA . ASP A 1 94 ? 15.653 -3.723 0.453 1.00 77.19 94 ASP A CA 1
ATOM 735 C C . ASP A 1 94 ? 16.468 -4.979 0.030 1.00 77.19 94 ASP A C 1
ATOM 737 O O . ASP A 1 94 ? 17.701 -4.964 0.077 1.00 77.19 94 ASP A O 1
ATOM 741 N N . LEU A 1 95 ? 15.807 -6.065 -0.407 1.00 65.12 95 LEU A N 1
ATOM 742 C CA . LEU A 1 95 ? 16.437 -7.363 -0.725 1.00 65.12 95 LEU A CA 1
ATOM 743 C C . LEU A 1 95 ? 17.417 -7.341 -1.913 1.00 65.12 95 LEU A C 1
ATOM 745 O O . LEU A 1 95 ? 18.387 -8.094 -1.883 1.00 65.12 95 LEU A O 1
ATOM 749 N N . ASP A 1 96 ? 17.210 -6.472 -2.904 1.00 57.59 96 ASP A N 1
ATOM 750 C CA . ASP A 1 96 ? 18.067 -6.360 -4.096 1.00 57.59 96 ASP A CA 1
ATOM 751 C C . ASP A 1 96 ? 18.737 -4.971 -4.118 1.00 57.59 96 ASP A C 1
ATOM 753 O O . ASP A 1 96 ? 18.521 -4.129 -4.991 1.00 57.59 96 ASP A O 1
ATOM 757 N N . SER A 1 97 ? 19.561 -4.731 -3.091 1.00 53.19 97 SER A N 1
ATOM 758 C CA . SER A 1 97 ? 20.356 -3.508 -2.877 1.00 53.19 97 SER A CA 1
ATOM 759 C C . SER A 1 97 ? 21.439 -3.255 -3.943 1.00 53.19 97 SER A C 1
ATOM 761 O O . SER A 1 97 ? 22.256 -2.351 -3.768 1.00 53.19 97 SER A O 1
ATOM 763 N N . ASP A 1 98 ? 21.480 -4.026 -5.034 1.00 60.88 98 ASP A N 1
ATOM 764 C CA . ASP A 1 98 ? 22.352 -3.726 -6.164 1.00 60.88 98 ASP A CA 1
ATOM 765 C C . ASP A 1 98 ? 21.634 -2.695 -7.063 1.00 60.88 98 ASP A C 1
ATOM 767 O O . ASP A 1 98 ? 20.588 -2.996 -7.652 1.00 60.88 98 ASP A O 1
ATOM 771 N N . PRO A 1 99 ? 22.120 -1.441 -7.162 1.00 56.84 99 PRO A N 1
ATOM 772 C CA . PRO A 1 99 ? 21.395 -0.338 -7.798 1.00 56.84 99 PRO A CA 1
ATOM 773 C C . PRO A 1 99 ? 21.045 -0.551 -9.284 1.00 56.84 99 PRO A C 1
ATOM 775 O O . PRO A 1 99 ? 20.300 0.259 -9.831 1.00 56.84 99 PRO A O 1
ATOM 778 N N . GLY A 1 100 ? 21.525 -1.625 -9.923 1.00 63.34 100 GLY A N 1
ATOM 779 C CA . GLY A 1 100 ? 21.209 -2.000 -11.304 1.00 63.34 100 GLY A CA 1
ATOM 780 C C . GLY A 1 100 ? 20.126 -3.071 -11.496 1.00 63.34 100 GLY A C 1
ATOM 781 O O . GLY A 1 100 ? 19.747 -3.315 -12.639 1.00 63.34 100 GLY A O 1
ATOM 782 N N . GLU A 1 101 ? 19.631 -3.727 -10.440 1.00 71.25 101 GLU A N 1
ATOM 783 C CA . GLU A 1 101 ? 18.684 -4.848 -10.600 1.00 71.25 101 GLU A CA 1
ATOM 784 C C . GLU A 1 101 ? 17.215 -4.427 -10.697 1.00 71.25 101 GLU A C 1
ATOM 786 O O . GLU A 1 101 ? 16.417 -5.154 -11.296 1.00 71.25 101 GLU A O 1
ATOM 791 N N . LEU A 1 102 ? 16.885 -3.255 -10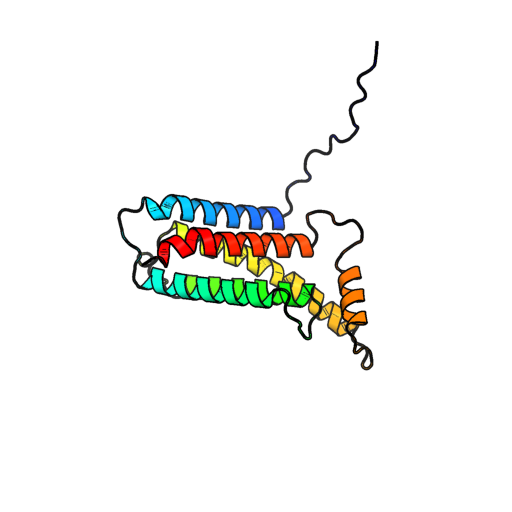.148 1.00 78.31 102 LEU A N 1
ATOM 792 C CA . LEU A 1 102 ? 15.537 -2.702 -10.065 1.00 78.31 102 LEU A CA 1
ATOM 793 C C . LEU A 1 102 ? 15.482 -1.329 -10.738 1.00 78.31 102 LEU A C 1
ATOM 795 O O . LEU A 1 102 ? 16.265 -0.436 -10.408 1.00 78.31 102 LEU A O 1
ATOM 799 N N . GLU A 1 103 ? 14.540 -1.161 -11.660 1.00 88.38 103 GLU A N 1
ATOM 800 C CA . GLU A 1 103 ? 14.262 0.110 -12.315 1.00 88.38 103 GLU A CA 1
ATOM 801 C C . GLU A 1 103 ? 13.862 1.195 -11.304 1.00 88.38 103 GLU A C 1
ATOM 803 O O . GLU A 1 103 ? 13.170 0.942 -10.315 1.00 88.38 103 GLU A O 1
ATOM 808 N N . GLN A 1 104 ? 14.344 2.415 -11.547 1.00 89.31 104 GLN A N 1
ATOM 809 C CA . GLN A 1 104 ? 14.299 3.500 -10.575 1.00 89.31 104 GLN A CA 1
ATOM 810 C C . GLN A 1 104 ? 12.870 3.924 -10.218 1.00 89.31 104 GLN A C 1
ATOM 812 O O . GLN A 1 104 ? 12.575 4.063 -9.034 1.00 89.31 104 GLN A O 1
ATOM 817 N N . HIS A 1 105 ? 11.969 4.080 -11.189 1.00 92.19 105 HIS A N 1
ATOM 818 C CA . HIS A 1 105 ? 10.589 4.467 -10.897 1.00 92.19 105 HIS A CA 1
ATOM 819 C C . HIS A 1 105 ? 9.816 3.365 -10.176 1.00 92.19 105 HIS A C 1
ATOM 821 O O . HIS A 1 105 ? 9.015 3.653 -9.287 1.00 92.19 105 HIS A O 1
ATOM 827 N N . LEU A 1 106 ? 10.080 2.092 -10.484 1.00 91.38 106 LEU A N 1
ATOM 828 C CA . LEU A 1 106 ? 9.549 0.982 -9.697 1.00 91.38 106 LEU A CA 1
ATOM 829 C C . LEU A 1 106 ? 10.056 1.036 -8.247 1.00 91.38 106 LEU A C 1
ATOM 831 O O . LEU A 1 106 ? 9.254 0.868 -7.330 1.00 91.38 106 LEU A O 1
ATOM 835 N N . ARG A 1 107 ? 11.346 1.318 -8.019 1.00 91.06 107 ARG A N 1
ATOM 836 C CA . ARG A 1 107 ? 11.897 1.512 -6.665 1.00 91.06 107 ARG A CA 1
ATOM 837 C C . ARG A 1 107 ? 11.210 2.672 -5.937 1.00 91.06 107 ARG A C 1
ATOM 839 O O . ARG A 1 107 ? 10.751 2.489 -4.814 1.00 91.06 107 ARG A O 1
ATOM 846 N N . GLU A 1 108 ? 11.076 3.825 -6.584 1.00 92.94 108 GLU A N 1
ATOM 847 C CA . GLU A 1 108 ? 10.410 5.011 -6.024 1.00 92.94 108 GLU A CA 1
ATOM 848 C C . GLU A 1 108 ? 8.945 4.729 -5.663 1.00 92.94 108 GLU A C 1
ATOM 850 O O . GLU A 1 108 ? 8.486 5.096 -4.579 1.00 92.94 108 GLU A O 1
ATOM 855 N N . ALA A 1 109 ? 8.218 4.013 -6.526 1.00 94.81 109 ALA A N 1
ATOM 856 C CA . ALA A 1 109 ? 6.847 3.589 -6.257 1.00 94.81 109 ALA A CA 1
ATOM 857 C C . ALA A 1 109 ? 6.761 2.668 -5.031 1.00 94.81 109 ALA A C 1
ATOM 859 O O . ALA A 1 109 ? 5.904 2.866 -4.168 1.00 94.81 109 ALA A O 1
ATOM 860 N N . LEU A 1 110 ? 7.662 1.685 -4.922 1.00 93.50 110 LEU A N 1
ATOM 861 C CA . LEU A 1 110 ? 7.727 0.771 -3.778 1.00 93.50 110 LEU A CA 1
ATOM 862 C C . LEU A 1 110 ? 8.018 1.519 -2.475 1.00 93.50 110 LEU A C 1
ATOM 864 O O . LEU A 1 110 ? 7.337 1.306 -1.472 1.00 93.50 110 LEU A O 1
ATOM 868 N N . GLU A 1 111 ? 8.996 2.421 -2.487 1.00 93.75 111 GLU A N 1
ATOM 869 C CA . GLU A 1 111 ? 9.359 3.221 -1.319 1.00 93.75 111 GLU A CA 1
ATOM 870 C C . GLU A 1 111 ? 8.206 4.121 -0.868 1.00 93.75 111 GLU A C 1
ATOM 872 O O . GLU A 1 111 ? 7.863 4.139 0.317 1.00 93.75 111 GLU A O 1
ATOM 877 N N . ALA A 1 112 ? 7.557 4.820 -1.802 1.00 95.81 112 ALA A N 1
ATOM 878 C CA . ALA A 1 112 ? 6.440 5.701 -1.487 1.00 95.81 112 ALA A CA 1
ATOM 879 C C . ALA A 1 112 ? 5.234 4.924 -0.927 1.00 95.81 112 ALA A C 1
ATOM 881 O O . ALA A 1 112 ? 4.617 5.355 0.053 1.00 95.81 112 ALA A O 1
ATOM 882 N N . VAL A 1 113 ? 4.931 3.746 -1.486 1.00 96.19 113 VAL A N 1
ATOM 883 C CA . VAL A 1 113 ? 3.877 2.854 -0.976 1.00 96.19 113 VAL A CA 1
ATOM 884 C C . VAL A 1 113 ? 4.225 2.316 0.413 1.00 96.19 113 VAL A C 1
ATOM 886 O O . VAL A 1 113 ? 3.366 2.331 1.295 1.00 96.19 113 VAL A O 1
ATOM 889 N N . ALA A 1 114 ? 5.472 1.904 0.656 1.00 94.81 114 ALA A N 1
ATOM 890 C CA . ALA A 1 114 ? 5.909 1.455 1.978 1.00 94.81 114 ALA A CA 1
ATOM 891 C C . ALA A 1 114 ? 5.782 2.566 3.033 1.00 94.81 114 ALA A C 1
ATOM 893 O O . ALA A 1 114 ? 5.273 2.317 4.126 1.00 94.81 114 ALA A O 1
ATOM 894 N N . VAL A 1 115 ? 6.181 3.801 2.703 1.00 94.69 115 VAL A N 1
ATOM 895 C CA . VAL A 1 115 ? 6.041 4.972 3.590 1.00 94.69 115 VAL A CA 1
ATOM 896 C C . VAL A 1 115 ? 4.574 5.279 3.884 1.00 94.69 115 VAL A C 1
ATOM 898 O O . VAL A 1 115 ? 4.221 5.560 5.030 1.00 94.69 115 VAL A O 1
ATOM 901 N N . MET A 1 116 ? 3.711 5.214 2.868 1.00 95.25 116 MET A N 1
ATOM 902 C CA . MET A 1 116 ? 2.272 5.390 3.037 1.00 95.25 116 MET A CA 1
ATOM 903 C C . MET A 1 116 ? 1.709 4.312 3.976 1.00 95.25 116 MET A C 1
ATOM 905 O O . MET A 1 116 ? 1.146 4.640 5.014 1.00 95.25 116 MET A O 1
ATOM 909 N N . CYS A 1 117 ? 1.904 3.028 3.680 1.00 93.81 117 CYS A N 1
ATOM 910 C CA . CYS A 1 117 ? 1.397 1.934 4.511 1.00 93.81 117 CYS A CA 1
ATOM 911 C C . CYS A 1 117 ? 1.953 1.957 5.948 1.00 93.81 117 CYS A C 1
ATOM 913 O O . CYS A 1 117 ? 1.206 1.743 6.902 1.00 93.81 117 CYS A O 1
ATOM 915 N N . GLY A 1 118 ? 3.237 2.279 6.124 1.00 91.19 118 GLY A N 1
ATOM 916 C CA . GLY A 1 118 ? 3.881 2.361 7.437 1.00 91.19 118 GLY A CA 1
ATOM 917 C C . GLY A 1 118 ? 3.335 3.473 8.338 1.00 91.19 118 GLY A C 1
ATOM 918 O O . GLY A 1 118 ? 3.414 3.364 9.558 1.00 91.19 118 GLY A O 1
ATOM 919 N N . ALA A 1 119 ? 2.710 4.517 7.781 1.00 90.12 119 ALA A N 1
ATOM 920 C CA . ALA A 1 119 ? 2.112 5.591 8.578 1.00 90.12 119 ALA A CA 1
ATOM 921 C C . ALA A 1 119 ? 0.933 5.120 9.457 1.00 90.12 119 ALA A C 1
ATOM 923 O O . ALA A 1 119 ? 0.549 5.819 10.399 1.00 90.12 119 ALA A O 1
ATOM 924 N N . PHE A 1 120 ? 0.369 3.939 9.178 1.00 89.69 120 PHE A N 1
ATOM 925 C CA . PHE A 1 120 ? -0.669 3.335 10.011 1.00 89.69 120 PHE A CA 1
ATOM 926 C C . PHE A 1 120 ? -0.138 2.623 11.253 1.00 89.69 120 PHE A C 1
ATOM 928 O O . PHE A 1 120 ? -0.936 2.386 12.152 1.00 89.69 120 PHE A O 1
ATOM 935 N N . ASP A 1 121 ? 1.161 2.335 11.355 1.00 89.69 121 ASP A N 1
ATOM 936 C CA . ASP A 1 121 ? 1.732 1.571 12.473 1.00 89.69 121 ASP A CA 1
ATOM 937 C C . ASP A 1 121 ? 1.430 2.230 13.828 1.00 89.69 121 ASP A C 1
ATOM 939 O O . ASP A 1 121 ? 0.792 1.644 14.701 1.00 89.69 121 ASP A O 1
ATOM 943 N N . THR A 1 122 ? 1.729 3.525 13.960 1.00 83.81 122 THR A N 1
ATOM 944 C CA . THR A 1 122 ? 1.405 4.299 15.169 1.00 83.81 122 THR A CA 1
ATOM 945 C C . THR A 1 122 ? -0.094 4.304 15.478 1.00 83.81 122 THR A C 1
ATOM 947 O O . THR A 1 122 ? -0.488 4.228 16.642 1.00 83.81 122 THR A O 1
ATOM 950 N N . ARG A 1 123 ? -0.949 4.398 14.450 1.00 82.38 123 ARG A N 1
ATOM 951 C CA . ARG A 1 123 ? -2.411 4.413 14.624 1.00 82.38 123 ARG A CA 1
ATOM 952 C C . ARG A 1 123 ? -2.929 3.047 15.068 1.00 82.38 123 ARG A C 1
ATOM 954 O O . ARG A 1 123 ? -3.795 2.988 15.935 1.00 82.38 123 ARG A O 1
ATOM 961 N N . LEU A 1 124 ? -2.377 1.972 14.511 1.00 86.12 124 LEU A N 1
ATOM 962 C CA . LEU A 1 124 ? -2.674 0.601 14.898 1.00 86.12 124 LEU A CA 1
ATOM 963 C C . LEU A 1 124 ? -2.269 0.356 16.354 1.00 86.12 124 LEU A C 1
ATOM 965 O O . LEU A 1 124 ? -3.106 -0.080 17.133 1.00 86.12 124 LEU A O 1
ATOM 969 N N . ILE A 1 125 ? -1.059 0.751 16.760 1.00 85.50 125 ILE A N 1
ATOM 970 C CA . ILE A 1 125 ? -0.591 0.632 18.152 1.00 85.50 125 ILE A CA 1
ATOM 971 C C . ILE A 1 125 ? -1.514 1.389 19.118 1.00 85.50 125 ILE A C 1
ATOM 973 O O . ILE A 1 125 ? -1.877 0.878 20.182 1.00 85.50 125 ILE A O 1
ATOM 977 N N . GLN A 1 126 ? -1.906 2.619 18.770 1.00 82.25 126 GLN A N 1
ATOM 978 C CA . GLN A 1 126 ? -2.834 3.415 19.580 1.00 82.25 126 GLN A CA 1
ATOM 979 C C . GLN A 1 126 ? -4.202 2.739 19.698 1.00 82.25 126 GLN A C 1
ATOM 981 O O . GLN A 1 126 ? -4.775 2.704 20.791 1.00 82.25 126 GL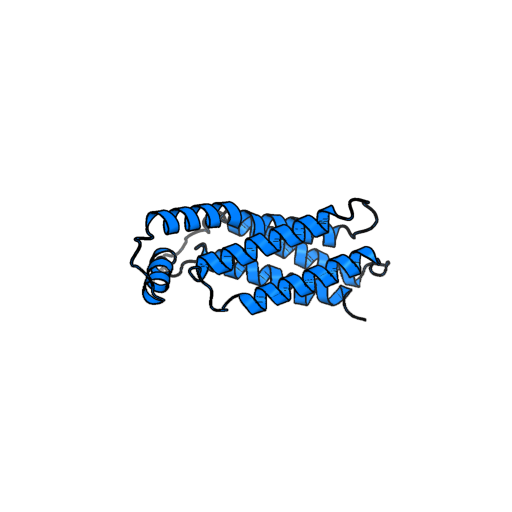N A O 1
ATOM 986 N N . LEU A 1 127 ? -4.698 2.187 18.592 1.00 79.12 127 LEU A N 1
ATOM 987 C CA . LEU A 1 127 ? -5.959 1.467 18.544 1.00 79.12 127 LEU A CA 1
ATOM 988 C C . LEU A 1 127 ? -5.899 0.191 19.389 1.00 79.12 127 LEU A C 1
ATOM 990 O O . LEU A 1 127 ? -6.707 0.037 20.296 1.00 79.12 127 LEU A O 1
ATOM 994 N N . GLU A 1 128 ? -4.911 -0.674 19.183 1.00 83.38 128 GLU A N 1
ATOM 995 C CA . GLU A 1 128 ? -4.710 -1.900 19.964 1.00 83.38 128 GLU A CA 1
ATOM 996 C C . GLU A 1 128 ? -4.577 -1.606 21.463 1.00 83.38 128 GLU A C 1
ATOM 998 O O . GLU A 1 128 ? -5.222 -2.256 22.284 1.00 83.38 128 GLU A O 1
ATOM 1003 N N . THR A 1 129 ? -3.822 -0.565 21.832 1.00 82.31 129 THR A N 1
ATOM 1004 C CA . THR A 1 129 ? -3.696 -0.117 23.228 1.00 82.31 129 THR A CA 1
ATOM 1005 C C . THR A 1 129 ? -5.044 0.335 23.797 1.00 82.31 129 THR A C 1
ATOM 1007 O O . THR A 1 129 ? -5.357 0.065 24.960 1.00 82.31 129 THR A O 1
ATOM 1010 N N . HIS A 1 130 ? -5.857 1.039 23.004 1.00 79.94 130 HIS A N 1
ATOM 1011 C CA . HIS A 1 130 ? -7.197 1.455 23.411 1.00 79.94 130 HIS A CA 1
ATOM 1012 C C . HIS A 1 130 ? -8.122 0.248 23.620 1.00 79.94 130 HIS A C 1
ATOM 1014 O O . HIS A 1 130 ? -8.816 0.188 24.637 1.00 79.94 130 HIS A O 1
ATOM 1020 N N . LEU A 1 131 ? -8.086 -0.728 22.706 1.00 77.62 131 LEU A N 1
ATOM 1021 C CA . LEU A 1 131 ? -8.853 -1.973 22.805 1.00 77.62 131 LEU A CA 1
ATOM 1022 C C . LEU A 1 131 ? -8.471 -2.752 24.065 1.00 77.62 131 LEU A C 1
ATOM 1024 O O . LEU A 1 131 ? -9.340 -3.055 24.877 1.00 77.62 131 LEU A O 1
ATOM 1028 N N . GLN A 1 132 ? -7.172 -2.970 24.292 1.00 78.81 132 GLN A N 1
ATOM 1029 C CA . GLN A 1 132 ? -6.654 -3.684 25.465 1.00 78.81 132 GLN A CA 1
ATOM 1030 C C . GLN A 1 132 ? -7.113 -3.066 26.791 1.00 78.81 132 GLN A C 1
ATOM 1032 O O . GLN A 1 132 ? -7.435 -3.788 27.730 1.00 78.81 132 GLN A O 1
ATOM 1037 N N . ARG A 1 133 ? -7.176 -1.730 26.884 1.00 78.75 133 ARG A N 1
ATOM 1038 C CA . ARG A 1 133 ? -7.645 -1.032 28.097 1.00 78.75 133 ARG A CA 1
ATOM 1039 C C . ARG A 1 133 ? -9.141 -1.202 28.355 1.00 78.75 133 ARG A C 1
ATOM 1041 O O . ARG A 1 133 ? -9.575 -1.017 29.489 1.00 78.75 133 ARG A O 1
ATOM 1048 N N . ARG A 1 134 ? -9.930 -1.480 27.316 1.00 71.12 134 ARG A N 1
ATOM 1049 C CA . ARG A 1 134 ? -11.392 -1.603 27.390 1.00 71.12 134 ARG A CA 1
ATOM 1050 C C . ARG A 1 134 ? -11.896 -3.036 27.419 1.00 71.12 134 ARG A C 1
ATOM 1052 O O . ARG A 1 134 ? -13.046 -3.235 27.805 1.00 71.12 134 ARG A O 1
ATOM 1059 N N . SER A 1 135 ? -11.074 -4.005 27.033 1.00 63.56 135 SER A N 1
ATOM 1060 C CA . SER A 1 135 ? -11.397 -5.422 27.150 1.00 63.56 135 SER A CA 1
ATOM 1061 C C . SER A 1 135 ? -11.587 -5.797 28.625 1.00 63.56 135 SER A C 1
ATOM 1063 O O . SER A 1 135 ? -10.638 -6.085 29.349 1.00 63.56 135 SER A O 1
ATOM 1065 N N . ALA A 1 136 ? -12.840 -5.761 29.081 1.00 55.81 136 ALA A N 1
ATOM 1066 C CA . ALA A 1 136 ? -13.284 -6.452 30.284 1.00 55.81 136 ALA A CA 1
ATOM 1067 C C . ALA A 1 136 ? -13.427 -7.954 29.963 1.00 55.81 136 ALA A C 1
ATOM 1069 O O . ALA A 1 136 ? -13.799 -8.281 28.836 1.00 55.81 136 ALA A O 1
ATOM 1070 N N . PRO A 1 137 ? -13.178 -8.863 30.923 1.00 56.00 137 PRO A N 1
ATOM 1071 C CA . PRO A 1 137 ? -13.110 -10.308 30.671 1.00 56.00 137 PRO A CA 1
ATOM 1072 C C . PRO A 1 137 ? -14.403 -10.968 30.146 1.00 56.00 137 PRO A C 1
ATOM 1074 O O . PRO A 1 137 ? -14.333 -12.117 29.734 1.00 56.00 137 PRO A O 1
ATOM 1077 N N . ASP A 1 138 ? -15.537 -10.255 30.097 1.00 54.78 138 ASP A N 1
ATOM 1078 C CA . ASP A 1 138 ? -16.857 -10.800 29.728 1.00 54.78 138 ASP A CA 1
ATOM 1079 C C . ASP A 1 138 ? -17.513 -10.117 28.502 1.00 54.78 138 ASP A C 1
ATOM 1081 O O . ASP A 1 138 ? -18.729 -10.187 28.327 1.00 54.78 138 ASP A O 1
ATOM 1085 N N . GLN A 1 139 ? -16.757 -9.412 27.652 1.00 55.47 139 GLN A N 1
ATOM 1086 C CA . GLN A 1 139 ? -17.304 -8.755 26.448 1.00 55.47 139 GLN A CA 1
ATOM 1087 C C . GLN A 1 139 ? -16.918 -9.506 25.169 1.00 55.47 139 GLN A C 1
ATOM 1089 O O . GLN A 1 139 ? -16.170 -8.997 24.340 1.00 55.47 139 GLN A O 1
ATOM 1094 N N . ASP A 1 140 ? -17.463 -10.712 25.016 1.00 58.97 140 ASP A N 1
ATOM 1095 C CA . ASP A 1 140 ? -17.412 -11.474 23.767 1.00 58.97 140 ASP A CA 1
ATOM 1096 C C . ASP A 1 140 ? -18.660 -11.177 22.926 1.00 58.97 140 ASP A C 1
ATOM 1098 O O . ASP A 1 140 ? -19.785 -11.503 23.311 1.00 58.97 140 ASP A O 1
ATOM 1102 N N . GLY A 1 141 ? -18.474 -10.564 21.756 1.00 62.28 141 GLY A N 1
ATOM 1103 C CA . GLY A 1 141 ? -19.555 -10.412 20.785 1.00 62.28 141 GLY A CA 1
ATOM 1104 C C . GLY A 1 141 ? -19.224 -9.501 19.607 1.00 62.28 141 GLY A C 1
ATOM 1105 O O . GLY A 1 141 ? -18.536 -8.491 19.757 1.00 62.28 141 GLY A O 1
ATOM 1106 N N . ALA A 1 142 ? -19.774 -9.838 18.436 1.00 61.75 142 ALA A N 1
ATOM 1107 C CA . ALA A 1 142 ? -19.760 -8.988 17.242 1.00 61.75 142 ALA A CA 1
ATOM 1108 C C . ALA A 1 142 ? -20.310 -7.575 17.534 1.00 61.75 142 ALA A C 1
ATOM 1110 O O . ALA A 1 142 ? -19.766 -6.593 17.038 1.00 61.75 142 ALA A O 1
ATOM 1111 N N . ASP A 1 143 ? -21.293 -7.470 18.432 1.00 66.00 143 ASP A N 1
ATOM 1112 C CA . ASP A 1 143 ? -21.898 -6.209 18.879 1.00 66.00 143 ASP A CA 1
ATOM 1113 C C . ASP A 1 143 ? -20.894 -5.276 19.587 1.00 66.00 143 ASP A C 1
ATOM 1115 O O . ASP A 1 143 ? -20.986 -4.050 19.491 1.00 66.00 143 ASP A O 1
ATOM 1119 N N . TRP A 1 144 ? -19.902 -5.832 20.294 1.00 67.94 144 TRP A N 1
ATOM 1120 C CA . TRP A 1 144 ? -18.838 -5.043 20.924 1.00 67.94 144 TRP A CA 1
ATOM 1121 C C . TRP A 1 144 ? -17.870 -4.479 19.882 1.00 67.94 144 TRP A C 1
ATOM 1123 O O . TRP A 1 144 ? -17.511 -3.301 19.952 1.00 67.94 144 TRP A O 1
ATOM 1133 N N . LEU A 1 145 ? -17.500 -5.303 18.893 1.00 65.75 145 LEU A N 1
ATOM 1134 C CA . LEU A 1 145 ? -16.658 -4.891 17.768 1.00 65.75 145 LEU A CA 1
ATOM 1135 C C . LEU A 1 145 ? -17.343 -3.792 16.949 1.00 65.75 145 LEU A C 1
ATOM 1137 O O . LEU A 1 145 ? -16.702 -2.802 16.609 1.00 65.75 145 LEU A O 1
ATOM 1141 N N . GLU A 1 146 ? -18.645 -3.926 16.693 1.00 67.31 146 GLU A N 1
ATOM 1142 C CA . GLU A 1 146 ? -19.436 -2.936 15.960 1.00 67.31 146 GLU A CA 1
ATOM 1143 C C . GLU A 1 146 ? -19.556 -1.611 16.725 1.00 67.31 146 GLU A C 1
ATOM 1145 O O . GLU A 1 146 ? -19.392 -0.539 16.142 1.00 67.31 146 GLU A O 1
ATOM 1150 N N . ARG A 1 147 ? -19.756 -1.652 18.049 1.00 69.38 147 ARG A N 1
ATOM 1151 C CA . ARG A 1 147 ? -19.809 -0.434 18.873 1.00 69.38 147 ARG A CA 1
ATOM 1152 C C . ARG A 1 147 ? -18.467 0.300 18.911 1.00 69.38 147 ARG A C 1
ATOM 1154 O O . ARG A 1 147 ? -18.435 1.524 18.851 1.00 69.38 147 ARG A O 1
ATOM 1161 N N . ILE A 1 148 ? -17.360 -0.434 18.997 1.00 66.50 148 ILE A N 1
ATOM 1162 C CA . ILE A 1 148 ? -16.015 0.150 18.939 1.00 66.50 148 ILE A CA 1
ATOM 1163 C C . ILE A 1 148 ? -15.732 0.742 17.564 1.00 66.50 148 ILE A C 1
ATOM 1165 O O . ILE A 1 148 ? -15.182 1.836 17.480 1.00 66.50 148 ILE A O 1
ATOM 1169 N N . GLU A 1 149 ? -16.143 0.061 16.496 1.00 69.44 149 GLU A N 1
ATOM 1170 C CA . GLU A 1 149 ? -16.050 0.590 15.139 1.00 69.44 149 GLU A CA 1
ATOM 1171 C C . GLU A 1 149 ? -16.806 1.928 15.043 1.00 69.44 149 GLU A C 1
ATOM 1173 O O . GLU A 1 149 ? -16.234 2.923 14.613 1.00 69.44 149 GLU A O 1
ATOM 1178 N N . GLN A 1 150 ? -18.034 2.023 15.556 1.00 67.00 150 GLN A N 1
ATOM 1179 C CA . GLN A 1 150 ? -18.797 3.282 15.573 1.00 67.00 150 GLN A CA 1
ATOM 1180 C C . GLN A 1 150 ? -18.125 4.415 16.371 1.00 67.00 150 GLN A C 1
ATOM 1182 O O . GLN A 1 150 ? -18.333 5.583 16.064 1.00 67.00 150 GLN A O 1
ATOM 1187 N N . GLU A 1 151 ? -17.307 4.112 17.380 1.00 64.00 151 GLU A N 1
ATOM 1188 C CA . GLU A 1 151 ? -16.531 5.134 18.098 1.00 64.00 151 GLU A CA 1
ATOM 1189 C C . GLU A 1 151 ? -15.292 5.597 17.314 1.00 64.00 151 GLU A C 1
ATOM 1191 O O . GLU A 1 151 ? -14.864 6.746 17.442 1.00 64.00 151 GLU A O 1
ATOM 1196 N N . LEU A 1 152 ? -14.723 4.720 16.484 1.00 62.25 152 LEU A N 1
ATOM 1197 C CA . LEU A 1 152 ? -13.591 5.021 15.599 1.00 62.25 152 LEU A CA 1
ATOM 1198 C C . LEU A 1 152 ? -14.030 5.706 14.295 1.00 62.25 152 LEU A C 1
ATOM 1200 O O . LEU A 1 152 ? -13.221 6.362 13.634 1.00 62.25 152 LEU A O 1
ATOM 1204 N N . HIS A 1 153 ? -15.309 5.571 13.945 1.00 63.53 153 HIS A N 1
ATOM 1205 C CA . HIS A 1 153 ? -15.992 6.262 12.856 1.00 63.53 153 HIS A CA 1
ATOM 1206 C C . HIS A 1 153 ? -16.859 7.391 13.429 1.00 63.53 153 HIS A C 1
ATOM 1208 O O . HIS A 1 153 ? -18.041 7.171 13.690 1.00 63.53 153 HIS A O 1
ATOM 1214 N N . PRO A 1 154 ? -16.340 8.618 13.627 1.00 49.34 154 PRO A N 1
ATOM 1215 C CA . PRO A 1 154 ? -17.182 9.695 14.127 1.00 49.34 154 PRO A CA 1
ATOM 1216 C C . PRO A 1 154 ? -18.375 9.906 13.174 1.00 49.34 154 PRO A C 1
ATOM 1218 O O . PRO A 1 154 ? -18.181 9.981 11.952 1.00 49.34 154 PRO A O 1
ATOM 1221 N N . PRO A 1 155 ? -19.613 9.991 13.696 1.00 42.41 155 PRO A N 1
ATOM 1222 C CA . PRO A 1 155 ? -20.795 10.176 12.867 1.00 42.41 155 PRO A CA 1
ATOM 1223 C C . PRO A 1 155 ? -20.655 11.481 12.074 1.00 42.41 155 PRO A C 1
ATOM 1225 O O . PRO A 1 155 ? -20.484 12.552 12.653 1.00 42.41 155 PRO A O 1
ATOM 1228 N N . GLY A 1 156 ? -20.681 11.379 10.742 1.00 50.03 156 GLY A N 1
ATOM 1229 C CA . GLY A 1 156 ? -20.482 12.519 9.838 1.00 50.03 156 GLY A CA 1
ATOM 1230 C C . GLY A 1 156 ? -19.574 12.253 8.634 1.00 50.03 156 GLY A C 1
ATOM 1231 O O . GLY A 1 156 ? -19.582 13.054 7.708 1.00 50.03 156 GLY A O 1
ATOM 1232 N N . GLY A 1 157 ? -18.835 11.134 8.603 1.00 51.84 157 GLY A N 1
ATOM 1233 C CA . GLY A 1 157 ? -18.264 10.578 7.364 1.00 51.84 157 GLY A CA 1
ATOM 1234 C C . GLY A 1 157 ? -17.300 11.483 6.584 1.00 51.84 157 GLY A C 1
ATOM 1235 O O . GLY A 1 157 ? -17.181 11.318 5.373 1.00 51.84 157 GLY A O 1
ATOM 1236 N N . ALA A 1 158 ? -16.619 12.420 7.243 1.00 54.25 158 ALA A N 1
ATOM 1237 C CA . ALA A 1 158 ? -15.705 13.346 6.580 1.00 54.25 158 ALA A CA 1
ATOM 1238 C C . ALA A 1 158 ? -14.458 12.630 6.027 1.00 54.25 158 ALA A C 1
ATOM 1240 O O . ALA A 1 158 ? -13.889 11.765 6.698 1.00 54.25 158 ALA A O 1
ATOM 1241 N N . GLU A 1 159 ? -14.015 13.011 4.824 1.00 55.91 159 GLU A N 1
ATOM 1242 C CA . GLU A 1 159 ? -12.690 12.647 4.306 1.00 55.91 159 GLU A CA 1
ATOM 1243 C C . GLU A 1 159 ? -11.600 13.033 5.327 1.00 55.91 159 GLU A C 1
ATOM 1245 O O . GLU A 1 159 ? -11.697 14.068 5.988 1.00 55.91 159 GLU A O 1
ATOM 1250 N N . GLY A 1 160 ? -10.584 12.178 5.493 1.00 59.31 160 GLY A N 1
ATOM 1251 C CA . GLY A 1 160 ? -9.524 12.351 6.499 1.00 59.31 160 GLY A CA 1
ATOM 1252 C C . GLY A 1 160 ? -9.758 11.625 7.833 1.00 59.31 160 GLY A C 1
ATOM 1253 O O . GLY A 1 160 ? -8.978 11.793 8.771 1.00 59.31 160 GLY A O 1
ATOM 1254 N N . THR A 1 161 ? -10.808 10.802 7.948 1.00 73.69 161 THR A N 1
ATOM 1255 C CA . THR A 1 161 ? -10.904 9.808 9.033 1.00 73.69 161 THR A CA 1
ATOM 1256 C C . THR A 1 161 ? -10.027 8.590 8.742 1.00 73.69 161 THR A C 1
ATOM 1258 O O . THR A 1 161 ? -9.746 8.261 7.590 1.00 73.69 161 THR A O 1
ATOM 1261 N N . CYS A 1 162 ? -9.638 7.861 9.794 1.00 78.81 162 CYS A N 1
ATOM 1262 C CA . CYS A 1 162 ? -8.776 6.680 9.676 1.00 78.81 162 CYS A CA 1
ATOM 1263 C C . CYS A 1 162 ? -9.339 5.614 8.712 1.00 78.81 162 CYS A C 1
ATOM 1265 O O . CYS A 1 162 ? -8.584 4.945 8.010 1.00 78.81 162 CYS A O 1
ATOM 1267 N N . TRP A 1 163 ? -10.667 5.503 8.630 1.00 80.94 163 TRP A N 1
ATOM 1268 C CA . TRP A 1 163 ? -11.346 4.649 7.662 1.00 80.94 163 TRP A CA 1
ATOM 1269 C C . TRP A 1 163 ? -11.091 5.063 6.210 1.00 80.94 163 TRP A C 1
ATOM 1271 O O . TRP A 1 163 ? -10.648 4.244 5.404 1.00 80.94 163 TRP A O 1
ATOM 1281 N N . TRP A 1 164 ? -11.349 6.329 5.870 1.00 82.56 164 TRP A N 1
ATOM 1282 C CA . TRP A 1 164 ? -11.105 6.845 4.520 1.00 82.56 164 TRP A CA 1
ATOM 1283 C C . TRP A 1 164 ? -9.628 6.786 4.153 1.00 82.56 164 TRP A C 1
ATOM 1285 O O . TRP A 1 164 ? -9.287 6.501 3.005 1.00 82.56 164 TRP A O 1
ATOM 1295 N N . ASP A 1 165 ? -8.754 6.978 5.135 1.00 87.88 165 ASP A N 1
ATOM 1296 C CA . ASP A 1 165 ? -7.320 6.819 4.963 1.00 87.88 165 ASP A CA 1
ATOM 1297 C C . ASP A 1 165 ? -6.974 5.374 4.572 1.00 87.88 165 ASP A C 1
ATOM 1299 O O . ASP A 1 165 ? -6.280 5.156 3.578 1.00 87.88 165 ASP A O 1
ATOM 1303 N N . ALA A 1 166 ? -7.520 4.380 5.282 1.00 89.31 166 ALA A N 1
ATOM 1304 C CA . ALA A 1 166 ? -7.322 2.967 4.966 1.00 89.31 166 ALA A CA 1
ATOM 1305 C C . ALA A 1 166 ? -7.872 2.594 3.575 1.00 89.31 166 ALA A C 1
ATOM 1307 O O . ALA A 1 166 ? -7.210 1.885 2.816 1.00 89.31 166 ALA A O 1
ATOM 1308 N N . GLN A 1 167 ? -9.044 3.119 3.201 1.00 90.31 167 GLN A N 1
ATOM 1309 C CA . GLN A 1 167 ? -9.614 2.940 1.859 1.00 90.31 167 GLN A CA 1
ATOM 1310 C C . GLN A 1 167 ? -8.737 3.573 0.773 1.00 90.31 167 GLN A C 1
ATOM 1312 O O . GLN A 1 167 ? -8.485 2.961 -0.264 1.00 90.31 167 GLN A O 1
ATOM 1317 N N . GLY A 1 168 ? -8.215 4.773 1.026 1.00 92.12 168 GLY A N 1
ATOM 1318 C CA . GLY A 1 168 ? -7.285 5.448 0.128 1.00 92.12 168 GLY A CA 1
ATOM 1319 C C . GLY A 1 168 ? -5.985 4.667 -0.065 1.00 92.12 168 GLY A C 1
ATOM 1320 O O . GLY A 1 168 ? -5.487 4.586 -1.185 1.00 92.12 168 GLY A O 1
ATOM 1321 N N . ALA A 1 169 ? -5.456 4.055 0.996 1.00 94.38 169 ALA A N 1
ATOM 1322 C CA . ALA A 1 169 ? -4.270 3.207 0.915 1.00 94.38 169 ALA A CA 1
ATOM 1323 C C . ALA A 1 169 ? -4.534 1.918 0.127 1.00 94.38 169 ALA A C 1
ATOM 1325 O O . ALA A 1 169 ? -3.752 1.570 -0.759 1.00 94.38 169 ALA A O 1
ATOM 1326 N N . ARG A 1 170 ? -5.666 1.248 0.393 1.00 95.56 170 ARG A N 1
ATOM 1327 C CA . ARG A 1 170 ? -6.112 0.084 -0.385 1.00 95.56 170 ARG A CA 1
ATOM 1328 C C . ARG A 1 170 ? -6.210 0.428 -1.867 1.00 95.56 170 ARG A C 1
ATOM 1330 O O . ARG A 1 170 ? -5.697 -0.321 -2.686 1.00 95.56 170 ARG A O 1
ATOM 1337 N N . TYR A 1 171 ? -6.811 1.568 -2.208 1.00 95.81 171 TYR A N 1
ATOM 1338 C CA . TYR A 1 171 ? -6.933 2.009 -3.596 1.00 95.81 171 TYR A CA 1
ATOM 1339 C C . TYR A 1 171 ? -5.569 2.125 -4.293 1.00 95.81 171 TYR A C 1
ATOM 1341 O O . TYR A 1 171 ? -5.405 1.599 -5.392 1.00 95.81 171 TYR A O 1
ATOM 1349 N N . VAL A 1 172 ? -4.580 2.757 -3.651 1.00 97.12 172 VAL A N 1
ATOM 1350 C CA . VAL A 1 172 ? -3.222 2.878 -4.210 1.00 97.12 172 VAL A CA 1
ATOM 1351 C C . VAL A 1 172 ? -2.580 1.496 -4.399 1.00 97.12 172 VAL A C 1
ATOM 1353 O O . VAL A 1 172 ? -1.992 1.241 -5.448 1.00 97.12 172 VAL A O 1
ATOM 1356 N N . LEU A 1 173 ? -2.739 0.574 -3.441 1.00 96.31 173 LEU A N 1
ATOM 1357 C CA . LEU A 1 173 ? -2.254 -0.808 -3.575 1.00 96.31 173 LEU A CA 1
ATOM 1358 C C . LEU A 1 173 ? -2.927 -1.545 -4.744 1.00 96.31 173 LEU A C 1
ATOM 1360 O O . LEU A 1 173 ? -2.246 -2.224 -5.514 1.00 96.31 173 LEU A O 1
ATOM 1364 N N . THR A 1 174 ? -4.237 -1.369 -4.935 1.00 95.75 174 THR A N 1
ATOM 1365 C CA . THR A 1 174 ? -4.961 -1.928 -6.085 1.00 95.75 174 THR A CA 1
ATOM 1366 C C . THR A 1 174 ? -4.444 -1.347 -7.403 1.00 95.75 174 THR A C 1
ATOM 1368 O O . THR A 1 174 ? -4.191 -2.102 -8.340 1.00 95.75 174 THR A O 1
ATOM 1371 N N . GLN A 1 175 ? -4.224 -0.026 -7.486 1.00 95.88 175 GLN A N 1
ATOM 1372 C CA . GLN A 1 175 ? -3.641 0.614 -8.677 1.00 95.88 175 GLN A CA 1
ATOM 1373 C C . GLN A 1 175 ? -2.225 0.111 -8.961 1.00 95.88 175 GLN A C 1
ATOM 1375 O O . GLN A 1 175 ? -1.863 -0.115 -10.117 1.00 95.88 175 GLN A O 1
ATOM 1380 N N . MET A 1 176 ? -1.436 -0.116 -7.913 1.00 95.69 176 MET A N 1
ATOM 1381 C CA . MET A 1 176 ? -0.122 -0.719 -8.048 1.00 95.69 176 MET A CA 1
ATOM 1382 C C . MET A 1 176 ? -0.232 -2.132 -8.627 1.00 95.69 176 MET A C 1
ATOM 1384 O O . MET A 1 176 ? 0.450 -2.426 -9.605 1.00 95.69 176 MET A O 1
ATOM 1388 N N . ARG A 1 177 ? -1.112 -2.990 -8.095 1.00 95.38 177 ARG A N 1
ATOM 1389 C CA . ARG A 1 177 ? -1.271 -4.371 -8.576 1.00 95.38 177 ARG A CA 1
ATOM 1390 C C . ARG A 1 177 ? -1.794 -4.446 -10.010 1.00 95.38 177 ARG A C 1
ATOM 1392 O O . ARG A 1 177 ? -1.136 -5.033 -10.865 1.00 95.38 177 ARG A O 1
ATOM 1399 N N . GLU A 1 178 ? -2.965 -3.868 -10.256 1.00 93.88 178 GLU A N 1
ATOM 1400 C CA . GLU A 1 178 ? -3.684 -3.987 -11.532 1.00 93.88 178 GLU A CA 1
ATOM 1401 C C . GLU A 1 178 ? -3.088 -3.103 -12.632 1.00 93.88 178 GLU A C 1
ATOM 1403 O O . GLU A 1 178 ? -3.223 -3.398 -13.816 1.00 93.88 178 GLU A O 1
ATOM 1408 N N . GLY A 1 179 ? -2.432 -2.006 -12.250 1.00 91.50 179 GLY A N 1
ATOM 1409 C CA . GLY A 1 179 ? -1.813 -1.069 -13.178 1.00 91.50 179 GLY A CA 1
ATOM 1410 C C . GLY A 1 179 ? -0.342 -1.382 -13.412 1.00 91.50 179 GLY A C 1
ATOM 1411 O O . GLY A 1 179 ? 0.039 -1.820 -14.490 1.00 91.50 179 GLY A O 1
ATOM 1412 N N . LEU A 1 180 ? 0.501 -1.114 -12.416 1.00 91.38 180 LEU A N 1
ATOM 1413 C CA . LEU A 1 180 ? 1.956 -1.192 -12.566 1.00 91.38 180 LEU A CA 1
ATOM 1414 C C . LEU A 1 180 ? 2.464 -2.639 -12.629 1.00 91.38 180 LEU A C 1
ATOM 1416 O O . LEU A 1 180 ? 3.180 -3.010 -13.557 1.00 91.38 180 LEU A O 1
ATOM 1420 N N . LEU A 1 181 ? 2.110 -3.462 -11.641 1.00 92.38 181 LEU A N 1
ATOM 1421 C CA . LEU A 1 181 ? 2.661 -4.809 -11.497 1.00 92.38 181 LEU A CA 1
ATOM 1422 C C . LEU A 1 181 ? 2.177 -5.736 -12.617 1.00 92.38 181 LEU A C 1
ATOM 1424 O O . LEU A 1 181 ? 2.974 -6.500 -13.161 1.00 92.38 181 LEU A O 1
ATOM 1428 N N . ALA A 1 182 ? 0.907 -5.636 -13.019 1.00 89.50 182 ALA A N 1
ATOM 1429 C CA . ALA A 1 182 ? 0.346 -6.413 -14.123 1.00 89.50 182 ALA A CA 1
ATOM 1430 C C . ALA A 1 182 ? 1.138 -6.257 -15.439 1.00 89.50 182 ALA A C 1
ATOM 1432 O O . ALA A 1 182 ? 1.331 -7.245 -16.150 1.00 89.50 182 ALA A O 1
ATOM 1433 N N . LEU A 1 183 ? 1.682 -5.064 -15.724 1.00 88.00 183 LEU A N 1
ATOM 1434 C CA . LEU A 1 183 ? 2.527 -4.810 -16.905 1.00 88.00 183 LEU A CA 1
ATOM 1435 C C . LEU A 1 183 ? 3.844 -5.600 -16.894 1.00 88.00 183 LEU A C 1
ATOM 1437 O O . LEU A 1 183 ? 4.447 -5.810 -17.942 1.00 88.00 183 LEU A O 1
ATOM 1441 N N . ILE A 1 184 ? 4.305 -6.018 -15.716 1.00 86.75 184 ILE A N 1
ATOM 1442 C CA . ILE A 1 184 ? 5.583 -6.710 -15.518 1.00 86.75 184 ILE A CA 1
ATOM 1443 C C . ILE A 1 184 ? 5.374 -8.225 -15.366 1.00 86.75 184 ILE A C 1
ATOM 1445 O O . ILE A 1 184 ? 6.249 -9.012 -15.736 1.00 86.75 184 ILE A O 1
ATOM 1449 N N . VAL A 1 185 ? 4.223 -8.647 -14.823 1.00 84.31 185 VAL A N 1
ATOM 1450 C CA . VAL A 1 185 ? 3.855 -10.067 -14.672 1.00 84.31 185 VAL A CA 1
ATOM 1451 C C . VAL A 1 185 ? 3.367 -10.688 -15.988 1.00 84.31 185 VAL A C 1
ATOM 1453 O O . VAL A 1 185 ? 3.478 -11.908 -16.130 1.00 84.31 185 VAL A O 1
ATOM 1456 N N . ALA A 1 186 ? 2.851 -9.888 -16.931 1.00 71.38 186 ALA A N 1
ATOM 1457 C CA . ALA A 1 186 ? 2.363 -10.369 -18.225 1.00 71.38 186 ALA A CA 1
ATOM 1458 C C . ALA A 1 186 ? 3.417 -11.235 -18.967 1.00 71.38 186 ALA A C 1
ATOM 1460 O O . ALA A 1 186 ? 4.610 -10.917 -18.905 1.00 71.38 186 ALA A O 1
ATOM 1461 N N . PRO A 1 187 ? 2.991 -12.351 -19.597 1.00 54.91 187 PRO A N 1
ATOM 1462 C CA . PRO A 1 187 ? 3.881 -13.342 -20.207 1.00 54.91 187 PRO A CA 1
ATOM 1463 C C . PRO A 1 187 ? 4.710 -12.803 -21.377 1.00 54.91 187 PRO A C 1
ATOM 1465 O O . PRO A 1 187 ? 4.189 -11.965 -22.148 1.00 54.91 187 PRO A O 1
#

Organism: Streptomyces rimosus subsp. rimosus (strain ATCC 10970 / DSM 40260 / JCM 4667 / NRRL 2234) (NCBI:txid1265868)

Sequence (187 aa):
MDIEQGDGSTSRPFPPTEWELRRRAAQQAVDEARLVRPVLAHPPTAAERRIVRELHRSIAALEAAWDAPDRLPPLAHRLHLLVQAGQCVRALADLDSDPGELEQHLREALEAVAVMCGAFDTRLIQLETHLQRRSAPDQDGADWLERIEQELHPPGGAEGTCWWDAQGARYVLTQMREGLLALIVAP

pLDDT: mean 80.08, std 16.7, range [34.94, 97.88]

Secondary structure (DSSP, 8-state):
-------S----PPPPPHHHHHHHHHHHHHHHHHHHGGG-SSPPPHHHHHHHHHHHHHHHHHHHHTTS--SS-HHHHHHHHHHHHHHHHHHHHHTT-STTTS-HHHHHHHHHHHHHHHTTHHHHHHHHHHHHHH--TT--SHHHHHHHHHHHS-TT--TTSHHHHHHHHHHHHHHIIIIIIHHHH--

Foldseek 3Di:
DDDPPDPPDPPDDDDDDPLSVLLVQLLVLLVVLLVVQVVDPDAAAPLRLVLLVVLLVLLVVLVVCLPPDDPAQNLLSLLVSLLVSLVSLVCSLVVCPPVPNDDDSRSSSSPSLSVSSNVSVVVSVVLVVVVVVPDDVPDDDPVVSVVSVCVQVPPPPDQPRSVNSSVSSSVSSVCNNVRNSCSNNPD